Protein 4NRN (pdb70)

Nearest PDB structures (foldseek):
  4nrn-assembly1_A  TM=1.011E+00  e=2.521E-19  Helicobacter pylori 26695
  4lsy-assembly1_A  TM=9.576E-01  e=3.579E-11  Helicobacter pylori 26695
  2otr-assembly1_A  TM=7.765E-01  e=5.286E-13  Helicobacter pylori 26695
  1z8m-assembly1_A  TM=6.538E-01  e=1.340E-09  Helicobacter pylori 26695
  7v5z-assembly1_D  TM=8.270E-01  e=1.450E-04  Staphylococcus aureus subsp. aureus NCTC 8325

Organism: Helicobacter pylori (strain ATCC 700392 / 26695) (NCBI:txid85962)

Secondary structure (DSSP, 8-state):
--EEEE-HHHHHHHHHHHHTT--HHHHHHHHHHHHTTPPPPTTS-EEE-TT-SS-EEEEEEETTEEEEEEEETTTTEEEEEEEE-HHHH-/--EEEE-HHHHHHHHHHHHTT--HHHHHHHHHHHHTT-PPPSSS-EEE-TT-SS-EEEEEEETTEEEEEEEEGGGTEEEEEEEE-HHHH-

Radius of gyration: 16.6 Å; Cα contacts (8 Å, |Δi|>4): 317; chains: 2; bounding box: 47×44×28 Å

InterPro domains:
  IPR004386 Toxin-antitoxin system, YafQ-like toxin [PF15738] (3-90)
  IPR004386 Toxin-antitoxin system, YafQ-like toxin [PIRSF006156] (1-90)
  IPR004386 Toxin-antitoxin system, YafQ-like toxin [PTHR40588] (1-90)
  IPR004386 Toxin-antitoxin system, YafQ-like toxin [TIGR00053] (1-90)
  IPR007712 Toxin-antitoxin system, RelE/ParE toxin family [TIGR02385] (4-90)
  IPR035093 Toxin-antitoxin system, RelE/ParE toxin domain superfamily [G3DSA:3.30.2310.20] (1-90)
  IPR035093 Toxin-antitoxin system, RelE/ParE toxin domain superfamily [SSF143011] (1-90)

Structure (mmCIF, N/CA/C/O backbone):
data_4NRN
#
_entry.id   4NRN
#
_cell.length_a   36.012
_cell.length_b   47.028
_cell.length_c   52.599
_cell.angle_alpha   90.00
_cell.angle_beta   110.01
_cell.angle_gamma   90.00
#
_symmetry.space_group_name_H-M   'P 1 21 1'
#
loop_
_entity.id
_entity.type
_entity.pdbx_description
1 polymer 'metal-bound toxin'
2 non-polymer 'ZINC ION'
3 water water
#
loop_
_atom_site.group_PDB
_atom_site.id
_atom_site.type_symbol
_atom_site.label_atom_id
_atom_site.label_alt_id
_atom_site.label_comp_id
_atom_site.label_asym_id
_atom_site.label_entity_id
_atom_site.label_seq_id
_atom_site.pdbx_PDB_ins_code
_atom_site.Cartn_x
_atom_site.Cartn_y
_atom_site.Cartn_z
_atom_site.occupancy
_atom_site.B_iso_or_equiv
_atom_site.auth_seq_id
_atom_site.auth_comp_id
_atom_site.auth_asym_id
_atom_site.auth_atom_id
_atom_site.pdbx_PDB_model_num
ATOM 1 N N . MET A 1 1 ? 5.096 25.896 16.397 1.00 24.07 1 MET A N 1
ATOM 2 C CA . MET A 1 1 ? 5.010 24.522 15.932 1.00 24.36 1 MET A CA 1
ATOM 3 C C . MET A 1 1 ? 4.873 23.597 17.134 1.00 24.56 1 MET A C 1
ATOM 4 O O . MET A 1 1 ? 5.644 23.704 18.090 1.00 26.69 1 MET A O 1
ATOM 9 N N . LEU A 1 2 ? 3.897 22.692 17.093 1.00 18.73 2 LEU A N 1
ATOM 10 C CA . LEU A 1 2 ? 3.709 21.738 18.177 1.00 17.66 2 LEU A CA 1
ATOM 11 C C . LEU A 1 2 ? 4.957 20.881 18.358 1.00 21.21 2 LEU A C 1
ATOM 12 O O .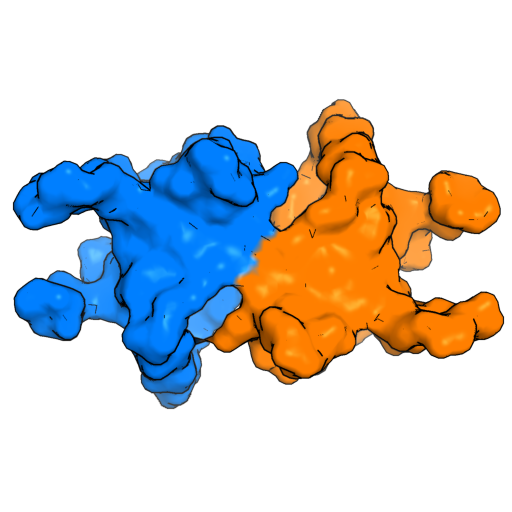 LEU A 1 2 ? 5.591 20.485 17.373 1.00 24.20 2 LEU A O 1
ATOM 17 N N . THR A 1 3 ? 5.318 20.616 19.612 1.00 20.46 3 THR A N 1
ATOM 18 C CA . THR A 1 3 ? 6.356 19.637 19.930 1.00 21.72 3 THR A CA 1
ATOM 19 C C . THR A 1 3 ? 5.909 18.288 19.387 1.00 19.91 3 THR A C 1
ATOM 20 O O . THR A 1 3 ? 4.734 17.942 19.472 1.00 21.26 3 THR A O 1
ATOM 24 N N . ILE A 1 4 ? 6.837 17.550 18.790 1.00 22.19 4 ILE A N 1
ATOM 25 C CA . ILE A 1 4 ? 6.512 16.268 18.176 1.00 22.93 4 ILE A CA 1
ATOM 26 C C . ILE A 1 4 ? 7.150 15.155 18.981 1.00 21.64 4 ILE A C 1
ATOM 27 O O . ILE A 1 4 ? 8.369 15.091 19.101 1.00 31.13 4 ILE A O 1
ATOM 32 N N . GLU A 1 5 ? 6.328 14.285 19.545 1.00 15.53 5 GLU A N 1
ATOM 33 C CA . GLU A 1 5 ? 6.845 13.200 20.362 1.00 23.58 5 GLU A CA 1
ATOM 34 C C . GLU A 1 5 ? 6.269 11.888 19.881 1.00 18.95 5 GLU A C 1
ATOM 35 O O . GLU A 1 5 ? 5.129 11.836 19.432 1.00 22.34 5 GLU A O 1
ATOM 41 N N . THR A 1 6 ? 7.060 10.827 19.973 1.00 15.12 6 THR A N 1
ATOM 42 C CA . THR A 1 6 ? 6.613 9.527 19.513 1.00 16.55 6 THR A CA 1
ATOM 43 C C . THR A 1 6 ? 6.445 8.569 20.681 1.00 23.34 6 THR A C 1
ATOM 44 O O . THR A 1 6 ? 6.989 8.789 21.757 1.00 29.47 6 THR A O 1
ATOM 48 N N . SER A 1 7 ? 5.678 7.508 20.454 1.00 19.67 7 SER A N 1
ATOM 49 C CA . SER A 1 7 ? 5.578 6.394 21.386 1.00 17.09 7 SER A CA 1
ATOM 50 C C . SER A 1 7 ? 6.667 5.364 21.077 1.00 20.88 7 SER A C 1
ATOM 51 O O . SER A 1 7 ? 7.333 5.438 20.029 1.00 17.81 7 SER A O 1
ATOM 54 N N . LYS A 1 8 ? 6.843 4.401 21.979 1.00 17.64 8 LYS A N 1
ATOM 55 C CA . LYS A 1 8 ? 7.776 3.296 21.745 1.00 25.62 8 LYS A CA 1
ATOM 56 C C . LYS A 1 8 ? 7.264 2.347 20.645 1.00 28.40 8 LYS A C 1
ATOM 57 O O . LYS A 1 8 ? 8.065 1.758 19.920 1.00 31.32 8 LYS A O 1
ATOM 63 N N . LYS A 1 9 ? 5.940 2.212 20.518 1.00 27.93 9 LYS A N 1
ATOM 64 C CA . LYS A 1 9 ? 5.347 1.373 19.466 1.00 28.68 9 LYS A CA 1
ATOM 65 C C . LYS A 1 9 ? 5.494 2.032 18.105 1.00 23.82 9 LYS A C 1
ATOM 66 O O . LYS A 1 9 ? 5.786 1.365 17.121 1.00 17.42 9 LYS A O 1
ATOM 72 N N . PHE A 1 10 ? 5.272 3.341 18.049 1.00 19.81 10 PHE A N 1
ATOM 73 C CA . PHE A 1 10 ? 5.467 4.071 16.812 1.00 15.89 10 PHE A CA 1
ATOM 74 C C . PHE A 1 10 ? 6.891 3.904 16.298 1.00 22.77 10 PHE A C 1
ATOM 75 O O . PHE A 1 10 ? 7.110 3.671 15.107 1.00 20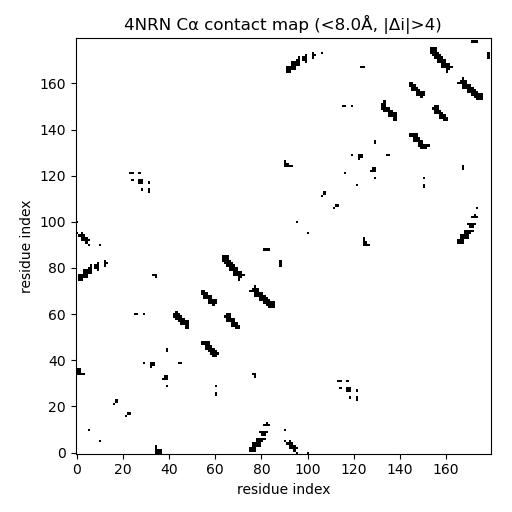.92 10 PHE A O 1
ATOM 83 N N . ASP A 1 11 ? 7.864 4.047 17.192 1.00 24.45 11 ASP A N 1
ATOM 84 C CA . ASP A 1 11 ? 9.261 3.930 16.793 1.00 27.71 11 ASP A CA 1
ATOM 85 C C . ASP A 1 11 ? 9.524 2.562 16.152 1.00 23.21 11 ASP A C 1
ATOM 86 O O . ASP A 1 11 ? 10.179 2.469 15.112 1.00 21.93 11 ASP A O 1
ATOM 91 N N . LYS A 1 12 ? 8.992 1.503 16.750 1.00 21.11 12 LYS A N 1
ATOM 92 C CA . LYS A 1 12 ? 9.154 0.182 16.161 1.00 26.50 12 LYS A CA 1
ATOM 93 C C . LYS A 1 12 ? 8.463 0.086 14.797 1.00 27.34 12 LYS A C 1
ATOM 94 O O . LYS A 1 12 ? 9.043 -0.440 13.849 1.00 26.84 12 LYS A O 1
ATOM 100 N N . ASP A 1 13 ? 7.238 0.600 14.701 1.00 24.47 13 ASP A N 1
ATOM 101 C CA . ASP A 1 13 ? 6.486 0.607 13.437 1.00 26.76 13 ASP A CA 1
ATOM 102 C C . ASP A 1 13 ? 7.306 1.205 12.293 1.00 29.99 13 ASP A C 1
ATOM 103 O O . ASP A 1 13 ? 7.350 0.667 11.186 1.00 24.89 13 ASP A O 1
ATOM 108 N N . LEU A 1 14 ? 7.939 2.339 12.571 1.00 32.96 14 LEU A N 1
ATOM 109 C CA . LEU A 1 14 ? 8.678 3.075 11.563 1.00 32.40 14 LEU A CA 1
ATOM 110 C C . LEU A 1 14 ? 9.957 2.346 11.164 1.00 40.41 14 LEU A C 1
ATOM 111 O O . LEU A 1 14 ? 10.214 2.149 9.972 1.00 44.92 14 LEU A O 1
ATOM 116 N N . LYS A 1 15 ? 10.749 1.955 12.166 1.00 39.04 15 LYS A N 1
ATOM 117 C CA . LYS A 1 15 ? 11.970 1.168 11.966 1.00 35.22 15 LYS A CA 1
ATOM 118 C C . LYS A 1 15 ? 11.710 0.031 10.984 1.00 29.96 15 LYS A C 1
ATOM 119 O O . LYS A 1 15 ? 12.425 -0.137 9.991 1.00 31.47 15 LYS A O 1
ATOM 125 N N . ILE A 1 16 ? 10.667 -0.736 11.283 1.00 24.32 16 ILE A N 1
ATOM 126 C CA . ILE A 1 16 ? 10.184 -1.813 10.430 1.00 27.36 16 ILE A CA 1
ATOM 127 C C . ILE A 1 16 ? 9.811 -1.319 9.023 1.00 30.24 16 ILE A C 1
ATOM 128 O O . ILE A 1 16 ? 10.242 -1.897 8.020 1.00 31.27 16 ILE A O 1
ATOM 133 N N . LEU A 1 17 ? 9.014 -0.251 8.960 1.00 26.26 17 LEU A N 1
ATOM 134 C CA . LEU A 1 17 ? 8.533 0.298 7.692 1.00 24.11 17 LEU A CA 1
ATOM 135 C C . LEU A 1 17 ? 9.682 0.751 6.809 1.00 26.26 17 LEU A C 1
ATOM 136 O O . LEU A 1 17 ? 9.686 0.510 5.598 1.00 31.56 17 LEU A O 1
ATOM 141 N N . VAL A 1 18 ? 10.652 1.414 7.423 1.00 16.38 18 VAL A N 1
ATOM 142 C CA . VAL A 1 18 ? 11.839 1.852 6.718 1.00 21.49 18 VAL A CA 1
ATOM 143 C C . VAL A 1 18 ? 12.508 0.645 6.061 1.00 25.81 18 VAL A C 1
ATOM 144 O O . VAL A 1 18 ? 12.873 0.690 4.884 1.00 25.29 18 VAL A O 1
ATOM 148 N N . LYS A 1 19 ? 12.633 -0.444 6.816 1.00 25.52 19 LYS A N 1
ATOM 149 C CA . LYS A 1 19 ? 13.239 -1.675 6.307 1.00 21.03 19 LYS A CA 1
ATOM 150 C C . LYS A 1 19 ? 12.533 -2.226 5.070 1.00 21.99 19 LYS A C 1
ATOM 151 O O . LYS A 1 19 ? 13.151 -2.903 4.247 1.00 23.07 19 LYS A O 1
ATOM 157 N N . ASN A 1 20 ? 11.247 -1.922 4.936 1.00 24.92 20 ASN A N 1
ATOM 158 C CA . ASN A 1 20 ? 10.467 -2.365 3.784 1.00 26.81 20 ASN A CA 1
ATOM 159 C C . ASN A 1 20 ? 10.292 -1.293 2.714 1.00 18.93 20 ASN A C 1
ATOM 160 O O . ASN A 1 20 ? 9.441 -1.425 1.839 1.00 26.59 20 ASN A O 1
ATOM 165 N N . GLY A 1 21 ? 11.093 -0.233 2.791 1.00 14.37 21 GLY A N 1
ATOM 166 C CA . GLY A 1 21 ? 11.173 0.742 1.714 1.00 16.46 21 GLY A CA 1
ATOM 167 C C . GLY A 1 21 ? 10.325 1.998 1.822 1.00 21.07 21 GLY A C 1
ATOM 168 O O . GLY A 1 21 ? 10.248 2.774 0.870 1.00 21.19 21 GLY A O 1
ATOM 169 N N . PHE A 1 22 ? 9.704 2.208 2.979 1.00 20.82 22 PHE A N 1
ATOM 170 C CA . PHE A 1 22 ? 8.901 3.402 3.237 1.00 17.94 22 PHE A CA 1
ATOM 171 C C . PHE A 1 22 ? 9.689 4.712 3.039 1.00 24.50 22 PHE A C 1
ATOM 172 O O . PHE A 1 22 ? 10.854 4.820 3.430 1.00 28.32 22 PHE A O 1
ATOM 180 N N . ASP A 1 23 ? 9.058 5.708 2.430 1.00 22.38 23 ASP A N 1
ATOM 181 C CA . ASP A 1 23 ? 9.715 6.999 2.224 1.00 24.62 23 ASP A CA 1
ATOM 182 C C . ASP A 1 23 ? 9.501 7.929 3.419 1.00 23.09 23 ASP A C 1
ATOM 183 O O . ASP A 1 23 ? 8.398 8.419 3.647 1.00 21.30 23 ASP A O 1
ATOM 188 N N . LEU A 1 24 ? 10.554 8.192 4.181 1.00 24.34 24 LEU A N 1
ATOM 189 C CA . LEU A 1 24 ? 10.400 9.018 5.375 1.00 21.53 24 LEU A CA 1
ATOM 190 C C . LEU A 1 24 ? 9.928 10.428 5.027 1.00 20.59 24 LEU A C 1
ATOM 191 O O . LEU A 1 24 ? 9.310 11.114 5.832 1.00 17.30 24 LEU A O 1
ATOM 196 N N . LYS A 1 25 ? 10.208 10.856 3.809 1.00 23.98 25 LYS A N 1
ATOM 197 C CA . LYS A 1 25 ? 9.831 12.192 3.389 1.00 25.62 25 LYS A CA 1
ATOM 198 C C . LYS A 1 25 ? 8.307 12.336 3.333 1.00 27.81 25 LYS A C 1
ATOM 199 O O . LYS A 1 25 ? 7.768 13.441 3.488 1.00 27.98 25 LYS A O 1
ATOM 205 N N . LEU A 1 26 ? 7.617 11.218 3.119 1.00 19.92 26 LEU A N 1
ATOM 206 C CA . LEU A 1 26 ? 6.160 11.213 3.165 1.00 21.23 26 LEU A CA 1
ATOM 207 C C . LEU A 1 26 ? 5.711 11.566 4.575 1.00 18.98 26 LEU A C 1
ATOM 208 O O . LEU A 1 26 ? 4.812 12.377 4.766 1.00 19.85 26 LEU A O 1
ATOM 213 N N . LEU A 1 27 ? 6.363 10.950 5.555 1.00 19.05 27 LEU A N 1
ATOM 214 C CA . LEU A 1 27 ? 6.088 11.193 6.968 1.00 19.36 27 LEU A CA 1
ATOM 215 C C . LEU A 1 27 ? 6.410 12.625 7.399 1.00 20.97 27 LEU A C 1
ATOM 216 O O . LEU A 1 27 ? 5.588 13.269 8.053 1.00 18.35 27 LEU A O 1
ATOM 221 N N . TYR A 1 28 ? 7.605 13.110 7.045 1.00 24.31 28 TYR A N 1
ATOM 222 C CA . TYR A 1 28 ? 8.030 14.463 7.423 1.00 23.22 28 TYR A CA 1
ATOM 223 C C . TYR A 1 28 ? 7.031 15.498 6.944 1.00 15.86 28 TYR A C 1
ATOM 224 O O . TYR A 1 28 ? 6.771 16.477 7.629 1.00 16.03 28 TYR A O 1
ATOM 233 N N . LYS A 1 29 ? 6.501 15.287 5.745 1.00 20.26 29 LYS A N 1
ATOM 234 C CA . LYS A 1 29 ? 5.616 16.252 5.116 1.00 23.89 29 LYS A CA 1
ATOM 235 C C . LYS A 1 29 ? 4.278 16.301 5.846 1.00 21.33 29 LYS A C 1
ATOM 236 O O . LYS A 1 29 ? 3.767 17.379 6.148 1.00 20.34 29 LYS A O 1
ATOM 242 N N . VAL A 1 30 ? 3.726 15.129 6.147 1.00 23.63 30 VAL A N 1
ATOM 243 C CA . VAL A 1 30 ? 2.472 15.037 6.898 1.00 29.53 30 VAL A CA 1
ATOM 244 C C . VAL A 1 30 ? 2.606 15.494 8.361 1.00 20.37 30 VAL A C 1
ATOM 245 O O . VAL A 1 30 ? 1.780 16.264 8.855 1.00 22.26 30 VAL A O 1
ATOM 249 N N . VAL A 1 31 ? 3.634 15.014 9.058 1.00 16.36 31 VAL A N 1
ATOM 250 C CA . VAL A 1 31 ? 3.826 15.383 10.466 1.00 17.24 31 VAL A CA 1
ATOM 251 C C . VAL A 1 31 ? 4.123 16.871 10.627 1.00 21.31 31 VAL A C 1
ATOM 252 O O . VAL A 1 31 ? 3.701 17.495 11.606 1.00 19.95 31 VAL A O 1
ATOM 256 N N . GLY A 1 32 ? 4.852 17.431 9.661 1.00 19.21 32 GLY A N 1
ATOM 257 C CA . GLY A 1 32 ? 5.127 18.855 9.635 1.00 15.51 32 GLY A CA 1
ATOM 258 C C . GLY A 1 32 ? 3.862 19.691 9.656 1.00 17.49 32 GLY A C 1
ATOM 259 O O . GLY A 1 32 ? 3.688 20.529 10.544 1.00 16.66 32 GLY A O 1
ATOM 260 N N . ASN A 1 33 ? 2.979 19.471 8.684 1.00 18.10 33 ASN A N 1
ATOM 261 C CA . ASN A 1 33 ? 1.709 20.198 8.623 1.00 21.31 33 ASN A CA 1
ATOM 262 C C . ASN A 1 33 ? 0.882 20.026 9.878 1.00 26.59 33 ASN A C 1
ATOM 263 O O . ASN A 1 33 ? 0.372 20.998 10.440 1.00 26.68 33 ASN A O 1
ATOM 268 N N . LEU A 1 34 ? 0.735 18.779 10.311 1.00 26.81 34 LEU A N 1
ATOM 269 C CA . LEU A 1 34 ? -0.032 18.504 11.516 1.00 22.47 34 LEU A CA 1
ATOM 270 C C . LEU A 1 34 ? 0.469 19.382 12.675 1.00 27.47 34 LEU A C 1
ATOM 271 O O . LEU A 1 34 ? -0.323 20.070 13.337 1.00 23.33 34 LEU A O 1
ATOM 276 N N . ALA A 1 35 ? 1.785 19.382 12.886 1.00 24.67 35 ALA A N 1
ATOM 277 C CA . ALA A 1 35 ? 2.413 20.117 13.990 1.00 24.98 35 ALA A CA 1
ATOM 278 C C . ALA A 1 35 ? 2.338 21.655 13.889 1.00 19.68 35 ALA A C 1
ATOM 279 O O . ALA A 1 35 ? 2.360 22.338 14.907 1.00 26.06 35 ALA A O 1
ATOM 281 N N . THR A 1 36 ? 2.265 22.197 12.678 1.00 19.53 36 THR A N 1
ATOM 282 C CA . THR A 1 36 ? 2.041 23.633 12.514 1.00 21.46 36 THR A CA 1
ATOM 283 C C . THR A 1 36 ? 0.552 23.885 12.263 1.00 25.18 36 THR A C 1
ATOM 284 O O . THR A 1 36 ? 0.150 24.967 11.826 1.00 22.47 36 THR A O 1
ATOM 288 N N . GLU A 1 37 ? -0.245 22.850 12.533 1.00 26.43 37 GLU A N 1
ATOM 289 C CA . GLU A 1 37 ? -1.712 22.903 12.502 1.00 26.62 37 GLU A CA 1
ATOM 290 C C . GLU A 1 37 ? -2.324 23.468 11.212 1.00 29.96 37 GLU A C 1
ATOM 291 O O . GLU A 1 37 ? -3.282 24.242 11.266 1.00 30.40 37 GLU A O 1
ATOM 297 N N . GLN A 1 38 ? -1.776 23.067 10.062 1.00 21.58 38 GLN A N 1
ATOM 298 C CA . GLN A 1 38 ? -2.327 23.451 8.766 1.00 21.15 38 GLN A CA 1
ATOM 299 C C . GLN A 1 38 ? -3.119 22.300 8.166 1.00 20.62 38 GLN A C 1
ATOM 300 O O . GLN A 1 38 ? -2.868 21.146 8.501 1.00 23.13 38 GLN A O 1
ATOM 306 N N . PRO A 1 39 ? -4.068 22.606 7.262 1.00 23.23 39 PRO A N 1
ATOM 307 C CA . PRO A 1 39 ? -4.862 21.539 6.637 1.00 31.85 39 PRO A CA 1
ATOM 308 C C . PRO A 1 39 ? -4.005 20.642 5.740 1.00 41.80 39 PRO A C 1
ATOM 309 O O . PRO A 1 39 ? -3.084 21.130 5.069 1.00 39.53 39 PRO A O 1
ATOM 313 N N . LEU A 1 40 ? -4.308 19.346 5.730 1.00 44.93 40 LEU A N 1
ATOM 314 C CA . LEU A 1 40 ? -3.562 18.397 4.910 1.00 46.13 40 LEU A CA 1
ATOM 315 C C . LEU A 1 40 ? -4.003 18.427 3.449 1.00 36.93 40 LEU A C 1
ATOM 316 O O . LEU A 1 40 ? -5.130 18.805 3.131 1.00 33.68 40 LEU A O 1
ATOM 321 N N . ALA A 1 41 ? -3.095 18.019 2.571 1.00 36.84 41 ALA A N 1
ATOM 322 C CA . ALA A 1 41 ? -3.401 17.832 1.160 1.00 33.54 41 ALA A CA 1
ATOM 323 C C . ALA A 1 41 ? -4.552 16.833 1.020 1.00 35.00 41 ALA A C 1
ATOM 324 O O . ALA A 1 41 ? -4.680 15.923 1.841 1.00 25.17 41 ALA A O 1
ATOM 326 N N . PRO A 1 42 ? -5.387 16.993 -0.025 1.00 43.12 42 PRO A N 1
ATOM 327 C CA . PRO A 1 42 ? -6.620 16.202 -0.143 1.00 49.80 42 PRO A CA 1
ATOM 328 C C . PRO A 1 42 ? -6.342 14.707 -0.012 1.00 53.48 42 PRO A C 1
ATOM 329 O O . PRO A 1 42 ? -7.156 13.955 0.542 1.00 52.31 42 PRO A O 1
ATOM 333 N N . LYS A 1 43 ? -5.186 14.295 -0.521 1.00 53.35 43 LYS A N 1
ATOM 334 C CA . LYS A 1 43 ? -4.774 12.899 -0.501 1.00 52.88 43 LYS A CA 1
ATOM 335 C C . LYS A 1 43 ? -4.917 12.305 0.895 1.00 44.40 43 LYS A C 1
ATOM 336 O O . LYS A 1 43 ? -5.408 11.186 1.066 1.00 41.31 43 LYS A O 1
ATOM 342 N N . TYR A 1 44 ? -4.503 13.078 1.893 1.00 33.94 44 TYR A N 1
ATOM 343 C CA . TYR A 1 44 ? -4.295 12.545 3.229 1.00 32.74 44 TYR A CA 1
ATOM 344 C C . TYR A 1 44 ? -5.549 12.637 4.090 1.00 31.77 44 TYR A C 1
ATOM 345 O O . TYR A 1 44 ? -5.724 13.586 4.852 1.00 33.54 44 TYR A O 1
ATOM 354 N N . LYS A 1 45 ? -6.416 11.638 3.949 1.00 26.20 45 LYS A N 1
ATOM 355 C CA . LYS A 1 45 ? -7.655 11.573 4.700 1.00 25.80 45 LYS A CA 1
ATOM 356 C C . LYS A 1 45 ? -7.377 11.591 6.207 1.00 28.35 45 LYS A C 1
ATOM 357 O O . LYS A 1 45 ? -6.493 10.883 6.707 1.00 25.76 45 LYS A O 1
ATOM 363 N N . ASP A 1 46 ? -8.127 12.433 6.914 1.00 17.31 46 ASP A N 1
ATOM 364 C CA . ASP A 1 46 ? -7.860 12.727 8.316 1.00 18.08 46 ASP A CA 1
ATOM 365 C C . ASP A 1 46 ? -9.162 12.827 9.091 1.00 20.30 46 ASP A C 1
ATOM 366 O O . ASP A 1 46 ? -10.013 13.667 8.790 1.00 25.66 46 ASP A O 1
ATOM 371 N N . HIS A 1 47 ? -9.323 11.979 10.095 1.00 19.49 47 HIS A N 1
ATOM 372 C CA . HIS A 1 47 ? -10.522 12.031 10.903 1.00 23.15 47 HIS A CA 1
ATOM 373 C C . HIS A 1 47 ? -10.201 11.506 12.294 1.00 23.09 47 HIS A C 1
ATOM 374 O O . HIS A 1 47 ? -9.175 10.868 12.501 1.00 19.74 47 HIS A O 1
ATOM 381 N N . PRO A 1 48 ? -11.077 11.790 13.261 1.00 23.26 48 PRO A N 1
ATOM 382 C CA . PRO A 1 48 ? -10.900 11.207 14.590 1.00 24.67 48 PRO A CA 1
ATOM 383 C C . PRO A 1 48 ? -10.999 9.689 14.546 1.00 28.07 48 PRO A C 1
ATOM 384 O O . PRO A 1 48 ? -11.647 9.127 13.651 1.00 25.78 48 PRO A O 1
ATOM 388 N N . LEU A 1 49 ? -10.346 9.032 15.498 1.00 30.12 49 LEU A N 1
ATOM 389 C CA . LEU A 1 49 ? -10.524 7.601 15.681 1.00 42.10 49 LEU A CA 1
ATOM 390 C C . LEU A 1 49 ? -11.807 7.333 16.455 1.00 51.26 49 LEU A C 1
ATOM 391 O O . LEU A 1 49 ? -11.884 7.623 17.652 1.00 43.44 49 LEU A O 1
ATOM 396 N N . LYS A 1 50 ? -12.820 6.806 15.770 1.00 64.89 50 LYS A N 1
ATOM 397 C CA . LYS A 1 50 ? -14.016 6.336 16.456 1.00 73.04 50 LYS A CA 1
ATOM 398 C C . LYS A 1 50 ? -13.618 5.072 17.198 1.00 74.94 50 LYS A C 1
ATOM 399 O O . LYS A 1 50 ? -13.017 4.167 16.613 1.00 74.86 50 LYS A O 1
ATOM 405 N N . GLY A 1 51 ? -13.930 5.011 18.485 1.00 75.32 51 GLY A N 1
ATOM 406 C CA . GLY A 1 51 ? -13.496 3.892 19.298 1.00 77.66 51 GLY A CA 1
ATOM 407 C C . GLY A 1 51 ? -12.348 4.296 20.199 1.00 79.47 51 GLY A C 1
ATOM 408 O O . GLY A 1 51 ? -12.018 3.598 21.151 1.00 85.83 51 GLY A O 1
ATOM 409 N N . GLY A 1 52 ? -11.726 5.426 19.884 1.00 72.71 52 GLY A N 1
ATOM 410 C CA . GLY A 1 52 ? -10.781 6.044 20.790 1.00 73.95 52 GLY A CA 1
ATOM 411 C C . GLY A 1 52 ? -11.498 7.128 21.575 1.00 84.64 52 GLY A C 1
ATOM 412 O O . GLY A 1 52 ? -11.742 8.213 21.045 1.00 91.51 52 GLY A O 1
ATOM 413 N N . LEU A 1 53 ? -11.852 6.821 22.826 1.00 87.26 53 LEU A N 1
ATOM 414 C CA . LEU A 1 53 ? -12.523 7.769 23.723 1.00 82.07 53 LEU A CA 1
ATOM 415 C C . LEU A 1 53 ? -11.583 8.895 24.166 1.00 86.61 53 LEU A C 1
ATOM 416 O O . LEU A 1 53 ? -11.970 9.805 24.909 1.00 82.07 53 LEU A O 1
ATOM 421 N N . LYS A 1 54 ? -10.337 8.811 23.712 1.00 93.28 54 LYS A N 1
ATOM 422 C CA . LYS A 1 54 ? -9.363 9.881 23.884 1.00 93.37 54 LYS A CA 1
ATOM 423 C C . LYS A 1 54 ? -9.121 10.427 22.479 1.00 82.60 54 LYS A C 1
ATOM 424 O O . LYS A 1 54 ? -9.144 9.660 21.515 1.00 80.77 54 LYS A O 1
ATOM 430 N N . ASP A 1 55 ? -8.914 11.737 22.355 1.00 76.08 55 ASP A N 1
ATOM 431 C CA . ASP A 1 55 ? -8.906 12.382 21.039 1.00 73.34 55 ASP A CA 1
ATOM 432 C C . ASP A 1 55 ? -7.794 11.916 20.089 1.00 62.87 55 ASP A C 1
ATOM 433 O O . ASP A 1 55 ? -6.985 12.714 19.617 1.00 60.01 55 ASP A O 1
ATOM 438 N N . PHE A 1 56 ? -7.779 10.617 19.806 1.00 56.31 56 PHE A N 1
ATOM 439 C CA . PHE A 1 56 ? -6.930 10.055 18.768 1.00 52.51 56 PHE A CA 1
ATOM 440 C C . PHE A 1 56 ? -7.484 10.406 17.388 1.00 44.89 56 PHE A C 1
ATOM 441 O O . PHE A 1 56 ? -8.693 10.367 17.171 1.00 40.58 56 PHE A O 1
ATOM 449 N N . ARG A 1 57 ? -6.591 10.745 16.462 1.00 38.30 57 ARG A N 1
ATOM 450 C CA . ARG A 1 57 ? -6.964 10.952 15.067 1.00 25.75 57 ARG A CA 1
ATOM 451 C C . ARG A 1 57 ? -6.205 10.000 14.160 1.00 22.88 57 ARG A C 1
ATOM 452 O O . ARG A 1 57 ? -5.218 9.374 14.566 1.00 21.44 57 ARG A O 1
ATOM 460 N N . GLU A 1 58 ? -6.672 9.913 12.923 1.00 22.73 58 GLU A N 1
ATOM 461 C CA . GLU A 1 58 ? -6.179 8.934 11.983 1.00 23.31 58 GLU A CA 1
ATOM 462 C C . GLU A 1 58 ? -5.926 9.621 10.652 1.00 24.45 58 GLU A C 1
ATOM 463 O O . GLU A 1 58 ? -6.837 10.194 10.054 1.00 26.50 58 GLU A O 1
ATOM 469 N N . CYS A 1 59 ? -4.681 9.568 10.197 1.00 21.08 59 CYS A N 1
ATOM 470 C CA . CYS A 1 59 ? -4.303 10.176 8.934 1.00 14.71 59 CYS A CA 1
ATOM 471 C C . CYS A 1 59 ? -3.899 9.095 7.949 1.00 20.91 59 CYS A C 1
ATOM 472 O O . CYS A 1 59 ? -3.158 8.176 8.292 1.00 21.24 59 CYS A O 1
ATOM 475 N N . HIS A 1 60 ? -4.397 9.209 6.726 1.00 26.37 60 HIS A N 1
ATOM 476 C CA . HIS A 1 60 ? -4.077 8.253 5.683 1.00 26.90 60 HIS A CA 1
ATOM 477 C C . HIS A 1 60 ? -2.858 8.714 4.881 1.00 27.56 60 HIS A C 1
ATOM 478 O O . HIS A 1 60 ? -2.989 9.525 3.970 1.00 23.35 60 HIS A O 1
ATOM 485 N N . LEU A 1 61 ? -1.675 8.214 5.243 1.00 28.70 61 LEU A N 1
ATOM 486 C CA . LEU A 1 61 ? -0.443 8.513 4.514 1.00 26.36 61 LEU A CA 1
ATOM 487 C C . LEU A 1 61 ? -0.492 7.825 3.153 1.00 29.08 61 LEU A C 1
ATOM 488 O O . LEU A 1 61 ? 0.025 8.324 2.144 1.00 25.21 61 LEU A O 1
ATOM 493 N N . LYS A 1 62 ? -1.109 6.653 3.162 1.00 28.70 62 LYS A N 1
ATOM 494 C CA . LYS A 1 62 ? -1.517 5.951 1.964 1.00 30.89 62 LYS A CA 1
ATOM 495 C C . LYS A 1 62 ? -2.860 5.336 2.345 1.00 33.76 62 LYS A C 1
ATOM 496 O O . LYS A 1 62 ? -3.120 5.127 3.526 1.00 30.14 62 LYS A O 1
ATOM 502 N N . PRO A 1 63 ? -3.732 5.066 1.364 1.00 31.62 63 PRO A N 1
ATOM 503 C CA . PRO A 1 63 ? -5.078 4.601 1.729 1.00 27.18 63 PRO A CA 1
ATOM 504 C C . PRO A 1 63 ? -5.104 3.466 2.766 1.00 30.07 63 PRO A C 1
ATOM 505 O O . PRO A 1 63 ? -6.098 3.346 3.487 1.00 36.33 63 PRO A O 1
ATOM 509 N N . ASP A 1 64 ? -4.044 2.664 2.860 1.00 31.75 64 ASP A N 1
ATOM 510 C CA . ASP A 1 64 ? -3.907 1.731 3.989 1.00 33.63 64 ASP A CA 1
ATOM 511 C C . ASP A 1 64 ? -2.523 1.762 4.680 1.00 26.27 64 ASP A C 1
ATOM 512 O O . ASP A 1 64 ? -1.976 0.722 5.037 1.00 19.29 64 ASP A O 1
ATOM 517 N N . LEU A 1 65 ? -1.971 2.964 4.848 1.00 25.77 65 LEU A N 1
ATOM 518 C CA . LEU A 1 65 ? -0.878 3.213 5.793 1.00 27.02 65 LEU A CA 1
ATOM 519 C C . LEU A 1 65 ? -1.274 4.396 6.670 1.00 28.21 65 LEU A C 1
ATOM 520 O O . LEU A 1 65 ? -1.224 5.551 6.240 1.00 25.69 65 LEU A O 1
ATOM 525 N N . LEU A 1 66 ? -1.664 4.083 7.901 1.00 33.40 66 LEU A N 1
ATOM 526 C CA . LEU A 1 66 ? -2.256 5.040 8.830 1.00 24.87 66 LEU A CA 1
ATOM 527 C C . LEU A 1 66 ? -1.256 5.619 9.835 1.00 23.12 66 LEU A C 1
ATOM 528 O O . LEU A 1 66 ? -0.417 4.905 10.393 1.00 22.58 66 LEU A O 1
ATOM 533 N N . LEU A 1 67 ? -1.349 6.927 10.045 1.00 19.36 67 LEU A N 1
ATOM 534 C CA . LEU A 1 67 ? -0.632 7.599 11.118 1.00 21.38 67 LEU A CA 1
ATOM 535 C C . LEU A 1 67 ? -1.659 7.901 12.193 1.00 17.93 67 LEU A C 1
ATOM 536 O O . LEU A 1 67 ? -2.516 8.771 12.003 1.00 22.41 67 LEU A O 1
ATOM 541 N N . VAL A 1 68 ? -1.598 7.179 13.306 1.00 15.60 68 VAL A N 1
ATOM 542 C CA . VAL A 1 68 ? -2.485 7.477 14.421 1.00 14.99 68 VAL A CA 1
ATOM 543 C C . VAL A 1 68 ? -1.768 8.437 15.352 1.00 21.59 68 VAL A C 1
ATOM 544 O O . VAL A 1 68 ? -0.662 8.158 15.820 1.00 24.28 68 VAL A O 1
ATOM 548 N N . TYR A 1 69 ? -2.383 9.591 15.589 1.00 20.88 69 TYR A N 1
ATOM 549 C CA . TYR A 1 69 ? -1.724 10.637 16.355 1.00 18.87 69 TYR A CA 1
ATOM 550 C C . TYR A 1 69 ? -2.692 11.287 17.300 1.00 22.49 69 TYR A C 1
ATOM 551 O O . TYR A 1 69 ? -3.907 11.123 17.188 1.00 24.78 69 TYR A O 1
ATOM 560 N N . GLN A 1 70 ? -2.137 12.040 18.235 1.00 24.49 70 GLN A N 1
ATOM 561 C CA . GLN A 1 70 ? -2.935 12.685 19.252 1.00 21.20 70 GLN A CA 1
ATOM 562 C C . GLN A 1 70 ? -2.348 14.058 19.446 1.00 21.38 70 GLN A C 1
ATOM 563 O O . GLN A 1 70 ? -1.152 14.190 19.675 1.00 27.83 70 GLN A O 1
ATOM 569 N N . ILE A 1 71 ? -3.169 15.091 19.320 1.00 19.78 71 ILE A N 1
ATOM 570 C CA . ILE A 1 71 ? -2.699 16.417 19.678 1.00 26.31 71 ILE A CA 1
ATOM 571 C C . ILE A 1 71 ? -3.035 16.677 21.129 1.00 24.79 71 ILE A C 1
ATOM 572 O O . ILE A 1 71 ? -4.194 16.553 21.534 1.00 24.01 71 ILE A O 1
ATOM 577 N N . LYS A 1 72 ? -2.012 17.008 21.912 1.00 30.19 72 LYS A N 1
ATOM 578 C CA . LYS A 1 72 ? -2.177 17.387 23.312 1.00 35.54 72 LYS A CA 1
ATOM 579 C C . LYS A 1 72 ? -1.935 18.886 23.454 1.00 35.31 72 LYS A C 1
ATOM 580 O O . LYS A 1 72 ? -0.850 19.304 23.853 1.00 36.75 72 LYS A O 1
ATOM 586 N N . LYS A 1 73 ? -2.944 19.688 23.120 1.00 36.42 73 LYS A N 1
ATOM 587 C CA . LYS A 1 73 ? -2.807 21.145 23.084 1.00 37.91 73 LYS A CA 1
ATOM 588 C C . LYS A 1 73 ? -2.382 21.750 24.419 1.00 43.01 73 LYS A C 1
ATOM 589 O O . LYS A 1 73 ? -1.752 22.808 24.460 1.00 41.93 73 LYS A O 1
ATOM 595 N N . GLN A 1 74 ? -2.728 21.066 25.503 1.00 51.42 74 GLN A N 1
ATOM 596 C CA . GLN A 1 74 ? -2.425 21.517 26.855 1.00 60.92 74 GLN A CA 1
ATOM 597 C 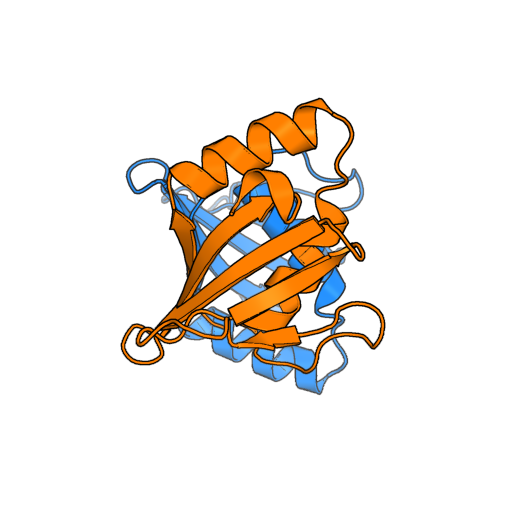C . GLN A 1 74 ? -0.919 21.512 27.115 1.00 71.29 74 GLN A C 1
ATOM 598 O O . GLN A 1 74 ? -0.412 22.294 27.915 1.00 76.22 74 GLN A O 1
ATOM 604 N N . GLU A 1 75 ? -0.206 20.633 26.422 1.00 73.29 75 GLU A N 1
ATOM 605 C CA . GLU A 1 75 ? 1.246 20.572 26.532 1.00 69.82 75 GLU A CA 1
ATOM 606 C C . GLU A 1 75 ? 1.924 21.102 25.264 1.00 54.78 75 GLU A C 1
ATOM 607 O O . GLU A 1 75 ? 3.152 21.153 25.187 1.00 52.01 75 GLU A O 1
ATOM 613 N N . ASN A 1 76 ? 1.118 21.501 24.281 1.00 43.32 76 ASN A N 1
ATOM 614 C CA . ASN A 1 76 ? 1.631 21.957 22.991 1.00 35.71 76 ASN A CA 1
ATOM 615 C C . ASN A 1 76 ? 2.325 20.812 22.257 1.00 22.34 76 ASN A C 1
ATOM 616 O O . ASN A 1 76 ? 3.413 20.975 21.715 1.00 18.98 76 ASN A O 1
ATOM 621 N N . THR A 1 77 ? 1.696 19.646 22.246 1.00 20.99 77 THR A N 1
ATOM 622 C CA . THR A 1 77 ? 2.368 18.457 21.740 1.00 25.65 77 THR A CA 1
ATOM 623 C C . THR A 1 77 ? 1.534 17.644 20.752 1.00 27.47 77 THR A C 1
ATOM 624 O O . THR A 1 77 ? 0.361 17.363 20.987 1.00 28.09 77 THR A O 1
ATOM 628 N N . LEU A 1 78 ? 2.166 17.288 19.636 1.00 26.77 78 LEU A N 1
ATOM 629 C CA . LEU A 1 78 ? 1.636 16.310 18.697 1.00 20.47 78 LEU A CA 1
ATOM 630 C C . LEU A 1 78 ? 2.276 14.972 19.030 1.00 16.94 78 LEU A C 1
ATOM 631 O O . LEU A 1 78 ? 3.496 14.831 18.954 1.00 22.35 78 LEU A O 1
ATOM 636 N N . PHE A 1 79 ? 1.456 13.995 19.403 1.00 15.92 79 PHE A N 1
ATOM 637 C CA . PHE A 1 79 ? 1.945 12.686 19.836 1.00 17.87 79 PHE A CA 1
ATOM 638 C C . PHE A 1 79 ? 1.752 11.642 18.728 1.00 21.67 79 PHE A C 1
ATOM 639 O O . PHE A 1 79 ? 0.624 11.355 18.341 1.00 24.34 79 PHE A O 1
ATOM 647 N N . LEU A 1 80 ? 2.842 11.085 18.206 1.00 21.07 80 LEU A N 1
ATOM 648 C CA . LEU A 1 80 ? 2.732 10.047 17.172 1.00 19.54 80 LEU A CA 1
ATOM 649 C C . LEU A 1 80 ? 2.622 8.651 17.799 1.00 17.35 80 LEU A C 1
ATOM 650 O O . LEU A 1 80 ? 3.564 8.156 18.424 1.00 14.35 80 LEU A O 1
ATOM 655 N N . VAL A 1 81 ? 1.460 8.025 17.609 1.00 16.26 81 VAL A N 1
ATOM 656 C CA . VAL A 1 81 ? 1.079 6.834 18.371 1.00 21.37 81 VAL A CA 1
ATOM 657 C C . VAL A 1 81 ? 1.357 5.501 17.660 1.00 22.78 81 VAL A C 1
ATOM 658 O O . VAL A 1 81 ? 1.978 4.610 18.235 1.00 34.99 81 VAL A O 1
ATOM 662 N N . ARG A 1 82 ? 0.888 5.350 16.427 1.00 19.10 82 ARG A N 1
ATOM 663 C CA . ARG A 1 82 ? 1.166 4.136 15.661 1.00 18.59 82 ARG A CA 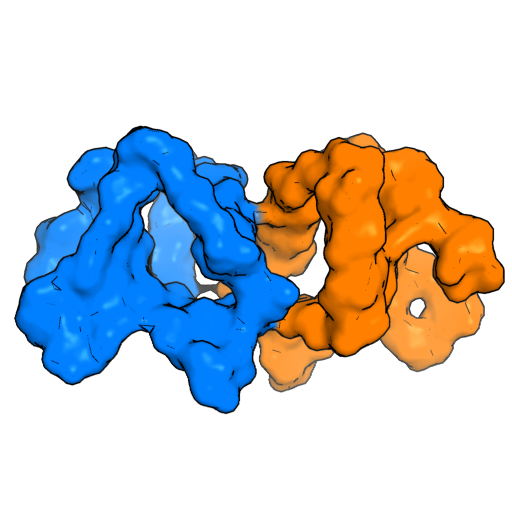1
ATOM 664 C C . ARG A 1 82 ? 1.238 4.461 14.175 1.00 24.43 82 ARG A C 1
ATOM 665 O O . ARG A 1 82 ? 0.693 5.464 13.724 1.00 25.10 82 ARG A O 1
ATOM 673 N N . LEU A 1 83 ? 1.929 3.613 13.421 1.00 25.18 83 LEU A N 1
ATOM 674 C CA . LEU A 1 83 ? 2.105 3.804 11.985 1.00 23.56 83 LEU A CA 1
ATOM 675 C C . LEU A 1 83 ? 2.073 2.434 11.335 1.00 28.24 83 LEU A C 1
ATOM 676 O O . LEU A 1 83 ? 2.982 1.633 11.538 1.00 24.50 83 LEU A O 1
ATOM 681 N N . GLY A 1 84 ? 1.028 2.160 10.564 1.00 33.26 84 GLY A N 1
ATOM 682 C CA . GLY A 1 84 ? 0.847 0.839 9.991 1.00 32.40 84 GLY A CA 1
ATOM 683 C C . GLY A 1 84 ? -0.487 0.673 9.298 1.00 29.89 84 GLY A C 1
ATOM 684 O O . GLY A 1 84 ? -1.236 1.632 9.144 1.00 25.10 84 GLY A O 1
ATOM 685 N N . SER A 1 85 ? -0.787 -0.549 8.869 1.00 33.57 85 SER A N 1
ATOM 686 C CA . SER A 1 85 ? -2.057 -0.819 8.204 1.00 35.00 85 SER A CA 1
ATOM 687 C C . SER A 1 85 ? -3.182 -0.980 9.221 1.00 29.25 85 SER A C 1
ATOM 688 O O . SER A 1 85 ? -2.935 -1.092 10.423 1.00 28.21 85 SER A O 1
ATOM 691 N N . HIS A 1 86 ? -4.420 -0.986 8.737 1.00 34.72 86 HIS A N 1
ATOM 692 C CA . HIS A 1 86 ? -5.558 -1.274 9.600 1.00 38.70 86 HIS A CA 1
ATOM 693 C C . HIS A 1 86 ? -5.338 -2.617 10.287 1.00 49.27 86 HIS A C 1
ATOM 694 O O . HIS A 1 86 ? -5.475 -2.736 11.506 1.00 47.71 86 HIS A O 1
ATOM 701 N N . SER A 1 87 ? 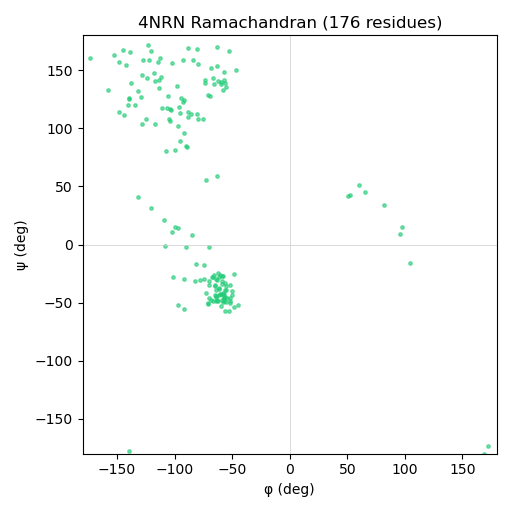-4.983 -3.623 9.493 1.00 57.57 87 SER A N 1
ATOM 702 C CA . SER A 1 87 ? -4.752 -4.969 10.001 1.00 60.37 87 SER A CA 1
ATOM 703 C C . SER A 1 87 ? -3.709 -4.998 11.115 1.00 52.47 87 SER A C 1
ATOM 704 O O . SER A 1 87 ? -3.855 -5.732 12.089 1.00 52.16 87 SER A O 1
ATOM 707 N N . GLU A 1 88 ? -2.663 -4.191 10.975 1.00 49.74 88 GLU A N 1
ATOM 708 C CA . GLU A 1 88 ? -1.575 -4.184 11.949 1.00 49.86 88 GLU A CA 1
ATOM 709 C C . GLU A 1 88 ? -1.877 -3.422 13.235 1.00 45.84 88 GLU A C 1
ATOM 710 O O . GLU A 1 88 ? -1.354 -3.760 14.294 1.00 47.69 88 GLU A O 1
ATOM 716 N N . LEU A 1 89 ? -2.698 -2.387 13.146 1.00 35.35 89 LEU A N 1
ATOM 717 C CA . LEU A 1 89 ? -2.939 -1.549 14.308 1.00 32.86 89 LEU A CA 1
ATOM 718 C C . LEU A 1 89 ? -4.151 -2.025 15.106 1.00 41.06 89 LEU A C 1
ATOM 719 O O . LEU A 1 89 ? -4.214 -1.854 16.325 1.00 43.27 89 LEU A O 1
ATOM 724 N N . PHE A 1 90 ? -5.109 -2.625 14.408 1.00 47.69 90 PHE A N 1
ATOM 725 C CA . PHE A 1 90 ? -6.396 -2.961 15.007 1.00 52.35 90 PHE A CA 1
ATOM 726 C C . PHE A 1 90 ? -6.629 -4.469 15.084 1.00 58.78 90 PHE A C 1
ATOM 727 O O . PHE A 1 90 ? -6.197 -5.225 14.210 1.00 63.23 90 PHE A O 1
ATOM 735 N N . MET B 1 1 ? 12.942 7.832 16.761 1.00 44.23 1 MET B N 1
ATOM 736 C CA . MET B 1 1 ? 13.079 9.192 16.249 1.00 40.33 1 MET B CA 1
ATOM 737 C C . MET B 1 1 ? 13.232 10.170 17.412 1.00 39.04 1 MET B C 1
ATOM 738 O O . MET B 1 1 ? 12.598 9.998 18.457 1.00 37.82 1 MET B O 1
ATOM 743 N N . LEU B 1 2 ? 14.073 11.189 17.241 1.00 31.81 2 LEU B N 1
ATOM 744 C CA . LEU B 1 2 ? 14.244 12.195 18.284 1.00 27.36 2 LEU B CA 1
ATOM 745 C C . LEU B 1 2 ? 12.960 13.002 18.480 1.00 28.76 2 LEU B C 1
ATOM 746 O O . LEU B 1 2 ? 12.297 13.359 17.511 1.00 29.83 2 LEU B O 1
ATOM 751 N N . THR B 1 3 ? 12.610 13.274 19.733 1.00 23.20 3 THR B N 1
ATOM 752 C CA . THR B 1 3 ? 11.566 14.243 20.044 1.00 20.97 3 THR B CA 1
ATOM 753 C C . THR B 1 3 ? 11.966 15.572 19.414 1.00 21.53 3 THR B C 1
ATOM 754 O O . THR B 1 3 ? 13.151 15.916 19.380 1.00 19.51 3 THR B O 1
ATOM 758 N N . ILE B 1 4 ? 10.992 16.302 18.880 1.00 18.37 4 ILE B N 1
ATOM 759 C CA . ILE B 1 4 ? 11.279 17.545 18.165 1.00 21.28 4 ILE B CA 1
ATOM 760 C C . ILE B 1 4 ? 10.645 18.740 18.858 1.00 25.86 4 ILE B C 1
ATOM 761 O O . ILE B 1 4 ? 9.440 18.955 18.762 1.00 27.33 4 ILE B O 1
ATOM 766 N N . GLU B 1 5 ? 11.461 19.513 19.563 1.00 22.18 5 GLU B N 1
ATOM 767 C CA . GLU B 1 5 ? 10.964 20.683 20.263 1.00 29.65 5 GLU B CA 1
ATOM 768 C C . GLU B 1 5 ? 11.548 21.942 19.649 1.00 23.73 5 GLU B C 1
ATOM 769 O O . GLU B 1 5 ? 12.594 21.904 19.007 1.00 22.23 5 GLU B O 1
ATOM 775 N N . THR B 1 6 ? 10.860 23.058 19.845 1.00 20.24 6 THR B N 1
ATOM 776 C CA . THR B 1 6 ? 11.321 24.331 19.329 1.00 18.39 6 THR B CA 1
ATOM 777 C C . THR B 1 6 ? 11.469 25.289 20.494 1.00 18.59 6 THR B C 1
ATOM 778 O O . THR B 1 6 ? 10.874 25.080 21.536 1.00 18.88 6 THR B O 1
ATOM 782 N N . SER B 1 7 ? 12.272 26.329 20.313 1.00 20.03 7 SER B N 1
ATOM 783 C CA . SER B 1 7 ? 12.363 27.401 21.291 1.00 19.37 7 SER B CA 1
ATOM 784 C C . SER B 1 7 ? 11.382 28.508 20.918 1.00 23.24 7 SER B C 1
ATOM 785 O O . SER B 1 7 ? 10.958 28.611 19.765 1.00 22.81 7 SER B O 1
ATOM 788 N N . LYS B 1 8 ? 11.018 29.338 21.890 1.00 23.99 8 LYS B N 1
ATOM 789 C CA . LYS B 1 8 ? 10.089 30.424 21.619 1.00 21.48 8 LYS B CA 1
ATOM 790 C C . LYS B 1 8 ? 10.623 31.322 20.497 1.00 25.72 8 LYS B C 1
ATOM 791 O O . LYS B 1 8 ? 9.867 31.714 19.604 1.00 24.34 8 LYS B O 1
ATOM 797 N N . LYS B 1 9 ? 11.921 31.632 20.541 1.00 22.82 9 LYS B N 1
ATOM 798 C CA . LYS B 1 9 ? 12.547 32.475 19.520 1.00 29.76 9 LYS B CA 1
ATOM 799 C C . LYS B 1 9 ? 12.341 31.857 18.147 1.00 29.01 9 LYS B C 1
ATOM 800 O O . LYS B 1 9 ? 11.967 32.551 17.209 1.00 28.81 9 LYS B O 1
ATOM 806 N N . PHE B 1 10 ? 12.574 30.551 18.043 1.00 20.04 10 PHE B N 1
ATOM 807 C CA . PHE B 1 10 ? 12.410 29.845 16.778 1.00 20.09 10 PHE B CA 1
ATOM 808 C C . PHE B 1 10 ? 10.969 29.923 16.279 1.00 25.54 10 PHE B C 1
ATOM 809 O O . PHE B 1 10 ? 10.716 30.040 15.080 1.00 23.70 10 PHE B O 1
ATOM 817 N N . ASP B 1 11 ? 10.018 29.834 17.198 1.00 29.22 11 ASP B N 1
ATOM 818 C CA . ASP B 1 11 ? 8.626 29.983 16.812 1.00 27.92 11 ASP B CA 1
ATOM 819 C C . ASP B 1 11 ? 8.432 31.369 16.186 1.00 28.84 11 ASP B C 1
ATOM 820 O O . ASP B 1 11 ? 7.771 31.506 15.151 1.00 29.23 11 ASP B O 1
ATOM 825 N N . LYS B 1 12 ? 9.042 32.387 16.789 1.00 29.48 12 LYS B N 1
ATOM 826 C CA . LYS B 1 12 ? 8.972 33.742 16.243 1.00 25.67 12 LYS B CA 1
ATOM 827 C C . LYS B 1 12 ? 9.614 33.825 14.864 1.00 27.53 12 LYS B C 1
ATOM 828 O O . LYS B 1 12 ? 9.037 34.390 13.938 1.00 29.85 12 LYS B O 1
ATOM 834 N N . ASP B 1 13 ? 10.820 33.277 14.753 1.00 29.24 13 ASP B N 1
ATOM 835 C CA . ASP B 1 13 ? 11.554 33.186 13.489 1.00 25.38 13 ASP B CA 1
ATOM 836 C C . ASP B 1 13 ? 10.668 32.640 12.378 1.00 26.76 13 ASP B C 1
ATOM 837 O O . ASP B 1 13 ? 10.521 33.245 11.316 1.00 32.59 13 ASP B O 1
ATOM 842 N N . LEU B 1 14 ? 10.079 31.481 12.643 1.00 21.39 14 LEU B N 1
ATOM 843 C CA . LEU B 1 14 ? 9.302 30.760 11.652 1.00 20.76 14 LEU B CA 1
ATOM 844 C C . LEU B 1 14 ? 8.098 31.563 11.170 1.00 26.32 14 LEU B C 1
ATOM 845 O O . LEU B 1 14 ? 7.759 31.518 9.987 1.00 27.28 14 LEU B O 1
ATOM 850 N N . LYS B 1 15 ? 7.466 32.295 12.090 1.00 25.88 15 LYS B N 1
ATOM 851 C CA . LYS B 1 15 ? 6.246 33.060 11.807 1.00 24.98 15 LYS B CA 1
ATOM 852 C C . LYS B 1 15 ? 6.509 34.183 10.799 1.00 24.54 15 LYS B C 1
ATOM 853 O O . LYS B 1 15 ? 5.730 34.406 9.867 1.00 29.03 15 LYS B O 1
ATOM 859 N N . ILE B 1 16 ? 7.621 34.879 10.996 1.00 22.46 16 ILE B N 1
ATOM 860 C CA . ILE B 1 16 ? 8.063 35.930 10.093 1.00 21.89 16 ILE B CA 1
ATOM 861 C C . ILE B 1 16 ? 8.445 35.351 8.728 1.00 24.01 16 ILE B C 1
ATOM 862 O O . ILE B 1 16 ? 8.011 35.848 7.685 1.00 23.05 16 ILE B O 1
ATOM 867 N N . LEU B 1 17 ? 9.256 34.296 8.747 1.00 27.46 17 LEU B N 1
ATOM 868 C CA . LEU B 1 17 ? 9.642 33.570 7.539 1.00 26.70 17 LEU B CA 1
ATOM 869 C C . LEU B 1 17 ? 8.435 33.134 6.725 1.00 33.02 17 LEU B C 1
ATOM 870 O O . LEU B 1 17 ? 8.317 33.470 5.545 1.00 40.28 17 LEU B O 1
ATOM 875 N N . VAL B 1 18 ? 7.550 32.369 7.355 1.00 26.15 18 VAL B N 1
ATOM 876 C CA . VAL B 1 18 ? 6.388 31.838 6.659 1.00 29.95 18 VAL B CA 1
ATOM 877 C C . VAL B 1 18 ? 5.501 32.974 6.149 1.00 38.99 18 VAL B C 1
ATOM 878 O O . VAL B 1 18 ? 4.816 32.829 5.138 1.00 33.69 18 VAL B O 1
ATOM 882 N N . LYS B 1 19 ? 5.541 34.114 6.835 1.00 54.17 19 LYS B N 1
ATOM 883 C CA . LYS B 1 19 ? 4.806 35.297 6.393 1.00 67.37 19 LYS B CA 1
ATOM 884 C C . LYS B 1 19 ? 5.468 35.960 5.185 1.00 70.08 19 LYS B C 1
ATOM 885 O O . LYS B 1 19 ? 4.835 36.746 4.481 1.00 71.87 19 LYS B O 1
ATOM 891 N N . ASN B 1 20 ? 6.736 35.640 4.946 1.00 68.77 20 ASN B N 1
ATOM 892 C CA . ASN B 1 20 ? 7.456 36.197 3.801 1.00 67.89 20 ASN B CA 1
ATOM 893 C C . ASN B 1 20 ? 7.740 35.178 2.705 1.00 61.79 20 ASN B C 1
ATOM 894 O O . ASN B 1 20 ? 8.643 35.369 1.892 1.00 64.99 20 ASN B O 1
ATOM 899 N N . GLY B 1 21 ? 6.964 34.098 2.692 1.00 56.30 21 GLY B N 1
ATOM 900 C CA . GLY B 1 21 ? 6.999 33.142 1.598 1.00 53.34 21 GLY B CA 1
ATOM 901 C C . GLY B 1 21 ? 7.840 31.894 1.801 1.00 51.00 21 GLY B C 1
ATOM 902 O O . GLY B 1 21 ? 8.130 31.181 0.842 1.00 57.79 21 GLY B O 1
ATOM 903 N N . PHE B 1 22 ? 8.228 31.614 3.040 1.00 39.36 22 PHE B N 1
ATOM 904 C CA . PHE B 1 22 ? 9.012 30.414 3.330 1.00 31.64 22 PHE B CA 1
ATOM 905 C C . PHE B 1 22 ? 8.183 29.130 3.154 1.00 24.20 22 PHE B C 1
ATOM 906 O O . PHE B 1 22 ? 7.090 28.996 3.699 1.00 22.88 22 PHE B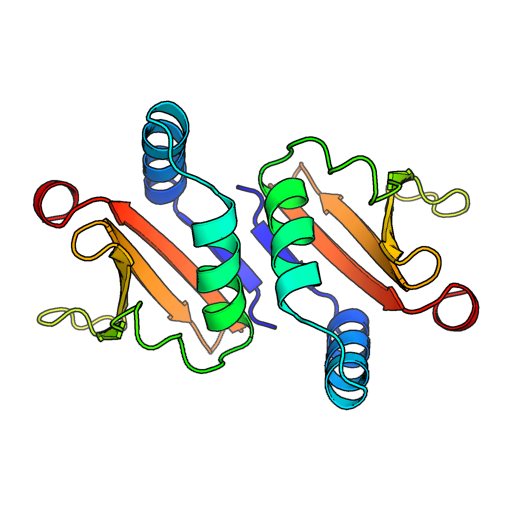 O 1
ATOM 914 N N . ASP B 1 23 ? 8.706 28.194 2.372 1.00 21.67 23 ASP B N 1
ATOM 915 C CA . ASP B 1 23 ? 8.056 26.901 2.186 1.00 18.15 23 ASP B CA 1
ATOM 916 C C . ASP B 1 23 ? 8.377 25.984 3.362 1.00 21.35 23 ASP B C 1
ATOM 917 O O . ASP B 1 23 ? 9.515 25.552 3.536 1.00 21.88 23 ASP B O 1
ATOM 922 N N . LEU B 1 24 ? 7.365 25.671 4.159 1.00 20.52 24 LEU B N 1
ATOM 923 C CA . LEU B 1 24 ? 7.550 24.831 5.336 1.00 12.56 24 LEU B CA 1
ATOM 924 C C . LEU B 1 24 ? 8.078 23.436 4.997 1.00 14.26 24 LEU B C 1
ATOM 925 O O . LEU B 1 24 ? 8.731 22.796 5.810 1.00 15.40 24 LEU B O 1
ATOM 930 N N . LYS B 1 25 ? 7.811 22.971 3.788 1.00 22.57 25 LYS B N 1
ATOM 931 C CA . LYS B 1 25 ? 8.220 21.627 3.402 1.00 31.30 25 LYS B CA 1
ATOM 932 C C . LYS B 1 25 ? 9.743 21.479 3.410 1.00 24.77 25 LYS B C 1
ATOM 933 O O . LYS B 1 25 ? 10.279 20.399 3.678 1.00 20.23 25 LYS B O 1
ATOM 939 N N . LEU B 1 26 ? 10.435 22.577 3.126 1.00 15.80 26 LEU B N 1
ATOM 940 C CA . LEU B 1 26 ? 11.882 22.601 3.226 1.00 17.66 26 LEU B CA 1
ATOM 941 C C . LEU B 1 26 ? 12.299 22.285 4.651 1.00 18.91 26 LEU B C 1
ATOM 942 O O . LEU B 1 26 ? 13.108 21.390 4.876 1.00 22.85 26 LEU B O 1
ATOM 947 N N . LEU B 1 27 ? 11.743 23.029 5.606 1.00 21.98 27 LEU B N 1
ATOM 948 C CA . LEU B 1 27 ? 11.996 22.784 7.029 1.00 24.39 27 LEU B CA 1
ATOM 949 C C . LEU B 1 27 ? 11.685 21.343 7.450 1.00 22.01 27 LEU B C 1
ATOM 950 O O . LEU B 1 27 ? 12.476 20.717 8.152 1.00 21.85 27 LEU B O 1
ATOM 955 N N . TYR B 1 28 ? 10.532 20.831 7.020 1.00 22.80 28 TYR B N 1
ATOM 956 C CA . TYR B 1 28 ? 10.084 19.494 7.406 1.00 20.93 28 TYR B CA 1
ATOM 957 C C . TYR B 1 28 ? 11.076 18.467 6.930 1.00 23.75 28 TYR B C 1
ATOM 958 O O . TYR B 1 28 ? 11.415 17.537 7.659 1.00 31.81 28 TYR B O 1
ATOM 967 N N . LYS B 1 29 ? 11.529 18.640 5.694 1.00 25.24 29 LYS B N 1
ATOM 968 C CA . LYS B 1 29 ? 12.458 17.712 5.074 1.00 29.47 29 LYS B CA 1
ATOM 969 C C . LYS B 1 29 ? 13.798 17.679 5.814 1.00 24.27 29 LYS B C 1
ATOM 970 O O . LYS B 1 29 ? 14.308 16.602 6.123 1.00 22.95 29 LYS B O 1
ATOM 976 N N . VAL B 1 30 ? 14.358 18.852 6.114 1.00 21.27 30 VAL B N 1
ATOM 977 C CA . VAL B 1 30 ? 15.650 18.925 6.809 1.00 21.55 30 VAL B CA 1
ATOM 978 C C . VAL B 1 30 ? 15.558 18.504 8.280 1.00 23.19 30 VAL B C 1
ATOM 979 O O . VAL B 1 30 ? 16.338 17.673 8.747 1.00 21.29 30 VAL B O 1
ATOM 983 N N . VAL B 1 31 ? 14.620 19.095 9.015 1.00 19.74 31 VAL B N 1
ATOM 984 C CA . VAL B 1 31 ? 14.400 18.702 10.405 1.00 21.68 31 VAL B CA 1
ATOM 985 C C . VAL B 1 31 ? 14.064 17.215 10.488 1.00 19.52 31 VAL B C 1
ATOM 986 O O . VAL B 1 31 ? 14.545 16.502 11.372 1.00 20.53 31 VAL B O 1
ATOM 990 N N . GLY B 1 32 ? 13.234 16.759 9.556 1.00 13.90 32 GLY B N 1
ATOM 991 C CA . GLY B 1 32 ? 12.897 15.355 9.445 1.00 24.32 32 GLY B CA 1
ATOM 992 C C . GLY B 1 32 ? 14.111 14.447 9.432 1.00 23.35 32 GLY B C 1
ATOM 993 O O . GLY B 1 32 ? 14.104 13.387 10.052 1.00 34.14 32 GLY B O 1
ATOM 994 N N . ASN B 1 33 ? 15.160 14.858 8.736 1.00 21.46 33 ASN B N 1
ATOM 995 C CA . ASN B 1 33 ? 16.369 14.038 8.649 1.00 20.21 33 ASN B CA 1
ATOM 996 C C . ASN B 1 33 ? 17.298 14.175 9.838 1.00 19.74 33 ASN B C 1
ATOM 997 O O . ASN B 1 33 ? 17.986 13.227 10.210 1.00 19.35 33 ASN B O 1
ATOM 1002 N N . LEU B 1 34 ? 17.309 15.354 10.443 1.00 18.12 34 LEU B N 1
ATOM 1003 C CA . LEU B 1 34 ? 18.083 15.545 11.656 1.00 21.30 34 LEU B CA 1
ATOM 1004 C C . LEU B 1 34 ? 17.520 14.663 12.775 1.00 26.59 34 LEU B C 1
ATOM 1005 O O . LEU B 1 34 ? 18.268 14.066 13.548 1.00 30.43 34 LEU B O 1
ATOM 1010 N N . ALA B 1 35 ? 16.195 14.566 12.840 1.00 20.10 35 ALA B N 1
ATOM 1011 C CA . ALA B 1 35 ? 15.525 13.840 13.915 1.00 19.20 35 ALA B CA 1
ATOM 1012 C C . ALA B 1 35 ? 15.621 12.317 13.778 1.00 18.82 35 ALA B C 1
ATOM 1013 O O . ALA B 1 35 ? 15.610 11.602 14.771 1.00 26.36 35 ALA B O 1
ATOM 1015 N N . THR B 1 36 ? 15.707 11.823 12.548 1.00 22.11 36 THR B N 1
ATOM 1016 C CA . THR B 1 36 ? 15.909 10.396 12.325 1.00 27.14 36 THR B CA 1
ATOM 1017 C C . THR B 1 36 ? 17.417 10.103 12.257 1.00 31.46 36 THR B C 1
ATOM 1018 O O . THR B 1 36 ? 17.847 8.945 12.129 1.00 23.52 36 THR B O 1
ATOM 1022 N N . GLU B 1 37 ? 18.204 11.176 12.356 1.00 31.09 37 GLU B N 1
ATOM 1023 C CA . GLU B 1 37 ? 19.665 11.104 12.415 1.00 32.73 37 GLU B CA 1
ATOM 1024 C C . GLU B 1 37 ? 20.272 10.443 11.174 1.00 32.18 37 GLU B C 1
ATOM 1025 O O . GLU B 1 37 ? 21.074 9.516 11.281 1.00 29.53 37 GLU B O 1
ATOM 1031 N N . GLN B 1 38 ? 19.876 10.937 10.001 1.00 30.31 38 GLN B N 1
ATOM 1032 C CA . GLN B 1 38 ? 20.406 10.463 8.726 1.00 33.99 38 GLN B CA 1
ATOM 1033 C C . GLN B 1 38 ? 21.122 11.612 8.025 1.00 32.90 38 GLN B C 1
ATOM 1034 O O . GLN B 1 38 ? 20.718 12.764 8.172 1.00 37.31 38 GLN B O 1
ATOM 1040 N N . PRO B 1 39 ? 22.182 11.308 7.253 1.00 31.78 39 PRO B N 1
ATOM 1041 C CA . PRO B 1 39 ? 22.946 12.374 6.588 1.00 32.20 39 PRO B CA 1
ATOM 1042 C C . PRO B 1 39 ? 22.025 13.382 5.907 1.00 35.61 39 PRO B C 1
ATOM 1043 O O . PRO B 1 39 ? 20.928 13.004 5.476 1.00 38.55 39 PRO B O 1
ATOM 1047 N N . LEU B 1 40 ? 22.455 14.638 5.813 1.00 32.44 40 LEU B N 1
ATOM 1048 C CA . LEU B 1 40 ? 21.718 15.629 5.032 1.00 27.37 40 LEU B CA 1
ATOM 1049 C C . LEU B 1 40 ? 22.098 15.550 3.560 1.00 26.65 40 LEU B C 1
ATOM 1050 O O . LEU B 1 40 ? 23.154 15.038 3.206 1.00 25.92 40 LEU B O 1
ATOM 1055 N N . ALA B 1 41 ? 21.223 16.068 2.707 1.00 33.13 41 ALA B N 1
ATOM 1056 C CA . ALA B 1 41 ? 21.540 16.252 1.298 1.00 39.64 41 ALA B CA 1
ATOM 1057 C C . ALA B 1 41 ? 22.853 17.031 1.150 1.00 46.67 41 ALA B C 1
ATOM 1058 O O . ALA B 1 41 ? 23.348 17.599 2.127 1.00 48.18 41 ALA B O 1
ATOM 1060 N N . PRO B 1 42 ? 23.430 17.053 -0.069 1.00 45.77 42 PRO B N 1
ATOM 1061 C CA . PRO B 1 42 ? 24.635 17.866 -0.289 1.00 44.51 42 PRO B CA 1
ATOM 1062 C C . PRO B 1 42 ? 24.342 19.359 -0.120 1.00 36.83 42 PRO B C 1
ATOM 1063 O O . PRO B 1 42 ? 25.176 20.125 0.376 1.00 34.13 42 PRO B O 1
ATOM 1067 N N . LYS B 1 43 ? 23.143 19.753 -0.534 1.00 30.54 43 LYS B N 1
ATOM 1068 C CA . LYS B 1 43 ? 22.710 21.144 -0.507 1.00 34.42 43 LYS B CA 1
ATOM 1069 C C . LYS B 1 43 ? 22.819 21.766 0.885 1.00 31.01 43 LYS B C 1
ATOM 1070 O O . LYS B 1 43 ? 23.132 22.952 1.021 1.00 30.25 43 LYS B O 1
ATOM 1076 N N . TYR B 1 44 ? 22.560 20.961 1.915 1.00 22.93 44 TYR B N 1
ATOM 1077 C CA . TYR B 1 44 ? 22.404 21.478 3.273 1.00 22.37 44 TYR B CA 1
ATOM 1078 C C . TYR B 1 44 ? 23.680 21.285 4.085 1.00 29.19 44 TYR B C 1
ATOM 1079 O O . TYR B 1 44 ? 23.806 20.329 4.855 1.00 34.02 44 TYR B O 1
ATOM 1088 N N . LYS B 1 45 ? 24.626 22.198 3.885 1.00 27.52 45 LYS B N 1
ATOM 1089 C CA . LYS B 1 45 ? 25.874 22.196 4.624 1.00 27.63 45 LYS B CA 1
ATOM 1090 C C . LYS B 1 45 ? 25.571 22.217 6.118 1.00 35.50 45 LYS B C 1
ATOM 1091 O O . LYS B 1 45 ? 24.690 22.954 6.580 1.00 35.20 45 LYS B O 1
ATOM 1097 N N . ASP B 1 46 ? 26.294 21.383 6.858 1.00 31.27 46 ASP B N 1
ATOM 1098 C CA . ASP B 1 46 ? 26.032 21.157 8.273 1.00 28.39 46 ASP B CA 1
ATOM 1099 C C . ASP B 1 46 ? 27.358 21.114 9.018 1.00 28.55 46 ASP B C 1
ATOM 1100 O O . ASP B 1 46 ? 28.336 20.522 8.539 1.00 22.80 46 ASP B O 1
ATOM 1105 N N . HIS B 1 47 ? 27.386 21.737 10.191 1.00 23.68 47 HIS B N 1
ATOM 1106 C CA . HIS B 1 47 ? 28.615 21.850 10.962 1.00 25.33 47 HIS B CA 1
ATOM 1107 C C . HIS B 1 47 ? 28.307 22.466 12.318 1.00 22.62 47 HIS B C 1
ATOM 1108 O O . HIS B 1 47 ? 27.266 23.108 12.500 1.00 20.76 47 HIS B O 1
ATOM 1115 N N . PRO B 1 48 ? 29.219 22.280 13.278 1.00 21.99 48 PRO B N 1
ATOM 1116 C CA . PRO B 1 48 ? 29.037 22.883 14.595 1.00 16.87 48 PRO B CA 1
ATOM 1117 C C . PRO B 1 48 ? 29.158 24.393 14.497 1.00 25.42 48 PRO B C 1
ATOM 1118 O O . PRO B 1 48 ? 29.843 24.902 13.599 1.00 25.57 48 PRO B O 1
ATOM 1122 N N . LEU B 1 49 ? 28.490 25.103 15.402 1.00 26.07 49 LEU B N 1
ATOM 1123 C CA . LEU B 1 49 ? 28.692 26.537 15.524 1.00 30.49 49 LEU B CA 1
ATOM 1124 C C . LEU B 1 49 ? 30.012 26.792 16.225 1.00 38.41 49 LEU B C 1
ATOM 1125 O O . LEU B 1 49 ? 30.138 26.562 17.429 1.00 43.75 49 LEU B O 1
ATOM 1130 N N . LYS B 1 50 ? 31.001 27.256 15.470 1.00 40.35 50 LYS B N 1
ATOM 1131 C CA . LYS B 1 50 ? 32.306 27.532 16.044 1.00 45.59 50 LYS B CA 1
ATOM 1132 C C . LYS B 1 50 ? 32.176 28.619 17.104 1.00 58.51 50 LYS B C 1
ATOM 1133 O O . LYS B 1 50 ? 31.411 29.570 16.933 1.00 66.68 50 LYS B O 1
ATOM 1139 N N . GLY B 1 51 ? 32.910 28.473 18.203 1.00 62.11 51 GLY B N 1
ATOM 1140 C CA . GLY B 1 51 ? 32.907 29.479 19.249 1.00 74.10 51 GLY B CA 1
ATOM 1141 C C . GLY B 1 51 ? 31.729 29.343 20.188 1.00 82.56 51 GLY B C 1
ATOM 1142 O O . GLY B 1 51 ? 31.188 30.333 20.681 1.00 86.86 51 GLY B O 1
ATOM 1143 N N . GLY B 1 52 ? 31.326 28.103 20.422 1.00 87.34 52 GLY B N 1
ATOM 1144 C CA . GLY B 1 52 ? 30.288 27.804 21.385 1.00 93.60 52 GLY B CA 1
ATOM 1145 C C . GLY B 1 52 ? 30.689 26.554 22.136 1.00 99.02 52 GLY B C 1
ATOM 1146 O O . GLY B 1 52 ? 31.000 25.532 21.518 1.00 102.30 52 GLY B O 1
ATOM 1147 N N . LEU B 1 53 ? 30.709 26.636 23.463 1.00 98.41 53 LEU B N 1
ATOM 1148 C CA . LEU B 1 53 ? 31.048 25.479 24.286 1.00 96.27 53 LEU B CA 1
ATOM 1149 C C . LEU B 1 53 ? 29.822 24.597 24.543 1.00 88.65 53 LEU B C 1
ATOM 1150 O O . LEU B 1 53 ? 29.876 23.652 25.333 1.00 84.35 53 LEU B O 1
ATOM 1155 N N . LYS B 1 54 ? 28.723 24.918 23.862 1.00 83.94 54 LYS B N 1
ATOM 1156 C CA . LYS B 1 54 ? 27.514 24.097 23.880 1.00 75.62 54 LYS B CA 1
ATOM 1157 C C . LYS B 1 54 ? 27.293 23.514 22.480 1.00 54.40 54 LYS B C 1
ATOM 1158 O O . LYS B 1 54 ? 27.543 24.191 21.481 1.00 46.55 54 LYS B O 1
ATOM 1164 N N . ASP B 1 55 ? 26.843 22.261 22.409 1.00 44.36 55 ASP B N 1
ATOM 1165 C CA . ASP B 1 55 ? 26.805 21.542 21.133 1.00 39.17 55 ASP B CA 1
ATOM 1166 C C . ASP B 1 55 ? 25.716 22.009 20.156 1.00 29.08 55 ASP B C 1
ATOM 1167 O O . ASP B 1 55 ? 24.905 21.221 19.674 1.00 26.36 55 ASP B O 1
ATOM 1172 N N . PHE B 1 56 ? 25.736 23.302 19.856 1.00 25.36 56 PHE B N 1
ATOM 1173 C CA . PHE B 1 56 ? 24.945 23.853 18.774 1.00 17.41 56 PHE B CA 1
ATOM 1174 C C . PHE B 1 56 ? 25.526 23.478 17.411 1.00 13.72 56 PHE B C 1
ATOM 1175 O O . PHE B 1 56 ? 26.743 23.456 17.222 1.00 14.25 56 PHE B O 1
ATOM 1183 N N . ARG B 1 57 ? 24.637 23.186 16.468 1.00 16.75 57 ARG B N 1
ATOM 1184 C CA . ARG B 1 57 ? 25.014 22.972 15.078 1.00 20.64 57 ARG B CA 1
ATOM 1185 C C . ARG B 1 57 ? 24.151 23.870 14.204 1.00 20.67 57 ARG B C 1
ATOM 1186 O O . ARG B 1 57 ? 23.085 24.341 14.625 1.00 16.37 57 ARG B O 1
ATOM 1194 N N . GLU B 1 58 ? 24.645 24.134 13.002 1.00 22.88 58 GLU B N 1
ATOM 1195 C CA . GLU B 1 58 ? 23.992 25.029 12.068 1.00 19.27 58 GLU B CA 1
ATOM 1196 C C . GLU B 1 58 ? 23.869 24.316 10.740 1.00 26.02 58 GLU B C 1
ATOM 1197 O O . GLU B 1 58 ? 24.850 23.804 10.208 1.00 28.56 58 GLU B O 1
ATOM 1203 N N . CYS B 1 59 ? 22.655 24.268 10.214 1.00 26.78 59 CYS B N 1
ATOM 1204 C CA . CYS B 1 59 ? 22.401 23.628 8.941 1.00 22.66 59 CYS B CA 1
ATOM 1205 C C . CYS B 1 59 ? 21.906 24.703 7.990 1.00 20.33 59 CYS B C 1
ATOM 1206 O O . CYS B 1 59 ? 21.141 25.580 8.390 1.00 20.81 59 CYS B O 1
ATOM 1209 N N . HIS B 1 60 ? 22.344 24.643 6.739 1.00 17.72 60 HIS B N 1
ATOM 1210 C CA . HIS B 1 60 ? 22.001 25.678 5.778 1.00 15.44 60 HIS B CA 1
ATOM 1211 C C . HIS B 1 60 ? 20.783 25.304 4.945 1.00 21.40 60 HIS B C 1
ATOM 1212 O O . HIS B 1 60 ? 20.925 24.697 3.886 1.00 26.35 60 HIS B O 1
ATOM 1219 N N . LEU B 1 61 ? 19.587 25.644 5.427 1.00 16.46 61 LEU B N 1
ATOM 1220 C CA . LEU B 1 61 ? 18.383 25.435 4.630 1.00 22.91 61 LEU B CA 1
ATOM 1221 C C . LEU B 1 61 ? 18.570 26.053 3.246 1.00 24.95 61 LEU B C 1
ATOM 1222 O O . LEU B 1 61 ? 18.298 25.416 2.222 1.00 21.93 61 LEU B O 1
ATOM 1227 N N . LYS B 1 62 ? 19.029 27.301 3.235 1.00 20.73 62 LYS B N 1
ATOM 1228 C CA . LYS B 1 62 ? 19.529 27.938 2.027 1.00 23.65 62 LYS B CA 1
ATOM 1229 C C . LYS B 1 62 ? 20.957 28.389 2.343 1.00 28.29 62 LYS B C 1
ATOM 1230 O O . LYS B 1 62 ? 21.381 28.289 3.489 1.00 20.24 62 LYS B O 1
ATOM 1236 N N . PRO B 1 63 ? 21.718 28.863 1.340 1.00 31.36 63 PRO B N 1
ATOM 1237 C CA . PRO B 1 63 ? 23.088 29.215 1.730 1.00 25.24 63 PRO B CA 1
ATOM 1238 C C . PRO B 1 63 ? 23.114 30.271 2.832 1.00 20.73 63 PRO B C 1
ATOM 1239 O O . PRO B 1 63 ? 24.030 30.256 3.659 1.00 23.71 63 PRO B O 1
ATOM 1243 N N . ASP B 1 64 ? 22.125 31.165 2.852 1.00 22.52 64 ASP B N 1
ATOM 1244 C CA . ASP B 1 64 ? 22.025 32.156 3.926 1.00 31.10 64 ASP B CA 1
ATOM 1245 C C . ASP B 1 64 ? 20.712 32.085 4.731 1.00 30.65 64 ASP B C 1
ATOM 1246 O O . ASP B 1 64 ? 20.220 33.097 5.225 1.00 27.59 64 ASP B O 1
ATOM 1251 N N . LEU B 1 65 ? 20.153 30.885 4.851 1.00 28.95 65 LEU B N 1
ATOM 1252 C CA . LEU B 1 65 ? 19.028 30.639 5.747 1.00 25.92 65 LEU B CA 1
ATOM 1253 C C . LEU B 1 65 ? 19.419 29.495 6.677 1.00 23.32 65 LEU B C 1
ATOM 1254 O O . LEU B 1 65 ? 19.502 28.337 6.257 1.00 20.90 65 LEU B O 1
ATOM 1259 N N . LEU B 1 66 ? 19.665 29.837 7.939 1.00 22.75 66 LEU B N 1
ATOM 1260 C CA . LEU B 1 66 ? 20.291 28.928 8.897 1.00 22.77 66 LEU B CA 1
ATOM 1261 C C . LEU B 1 66 ? 19.320 28.364 9.936 1.00 26.66 66 LEU B C 1
ATOM 1262 O O . LEU B 1 66 ? 18.598 29.106 10.602 1.00 31.32 66 LEU B O 1
ATOM 1267 N N . LEU B 1 67 ? 19.319 27.041 10.066 1.00 22.37 67 LEU B N 1
ATOM 1268 C CA . LEU B 1 67 ? 18.689 26.370 11.188 1.00 19.54 67 LEU B CA 1
ATOM 1269 C C . LEU B 1 67 ? 19.778 26.109 12.223 1.00 20.65 67 LEU B C 1
ATOM 1270 O O . LEU B 1 67 ? 20.705 25.334 11.978 1.00 19.66 67 LEU B O 1
ATOM 1275 N N . VAL B 1 68 ? 19.676 26.776 13.367 1.00 22.31 68 VAL B N 1
ATOM 1276 C CA . VAL B 1 68 ? 20.541 26.497 14.501 1.00 20.06 68 VAL B CA 1
ATOM 1277 C C . VAL B 1 68 ? 19.806 25.524 15.399 1.00 23.09 68 VAL B C 1
ATOM 1278 O O . VAL B 1 68 ? 18.654 25.770 15.767 1.00 23.17 68 VAL B O 1
ATOM 1282 N N . TYR B 1 69 ? 20.452 24.406 15.722 1.00 23.41 69 TYR B N 1
ATOM 1283 C CA . TYR B 1 69 ? 19.820 23.372 16.546 1.00 18.63 69 TYR B CA 1
ATOM 1284 C C . TYR B 1 69 ? 20.785 22.783 17.547 1.00 24.79 69 TYR B C 1
ATOM 1285 O O . TYR B 1 69 ? 21.934 23.202 17.650 1.00 26.42 69 TYR B O 1
ATOM 1294 N N . GLN B 1 70 ? 20.300 21.802 18.292 1.00 24.97 70 GLN B N 1
ATOM 1295 C CA . GLN B 1 70 ? 21.103 21.143 19.300 1.00 18.85 70 GLN B CA 1
ATOM 1296 C C . GLN B 1 70 ? 20.468 19.792 19.529 1.00 25.34 70 GLN B C 1
ATOM 1297 O O . GLN B 1 70 ? 19.251 19.694 19.656 1.00 30.11 70 GLN B O 1
ATOM 1303 N N . ILE B 1 71 ? 21.278 18.744 19.547 1.00 27.55 71 ILE B N 1
ATOM 1304 C CA . ILE B 1 71 ? 20.752 17.423 19.862 1.00 36.74 71 ILE B CA 1
ATOM 1305 C C . ILE B 1 71 ? 21.134 17.017 21.279 1.00 38.83 71 ILE B C 1
ATOM 1306 O O . ILE B 1 71 ? 22.294 16.698 21.556 1.00 41.37 71 ILE B O 1
ATOM 1311 N N . LYS B 1 72 ? 20.151 17.047 22.173 1.00 39.28 72 LYS B N 1
ATOM 1312 C CA . LYS B 1 72 ? 20.349 16.662 23.564 1.00 39.17 72 LYS B CA 1
ATOM 1313 C C . LYS B 1 72 ? 20.102 15.167 23.716 1.00 39.84 72 LYS B C 1
ATOM 1314 O O . LYS B 1 72 ? 19.001 14.758 24.091 1.00 30.38 72 LYS B O 1
ATOM 1320 N N . LYS B 1 73 ? 21.126 14.360 23.422 1.00 45.02 73 LYS B N 1
ATOM 1321 C CA . LYS B 1 73 ? 20.989 12.899 23.387 1.00 43.85 73 LYS B CA 1
ATOM 1322 C C . LYS B 1 73 ? 20.466 12.266 24.676 1.00 41.96 73 LYS B C 1
ATOM 1323 O O . LYS B 1 73 ? 19.755 11.260 24.630 1.00 38.10 73 LYS B O 1
ATOM 1329 N N . GLN B 1 74 ? 20.806 12.856 25.818 1.00 45.62 74 GLN B N 1
ATOM 1330 C CA . GLN B 1 74 ? 20.325 12.353 27.102 1.00 52.53 74 GLN B CA 1
ATOM 1331 C C . GLN B 1 74 ? 18.805 12.465 27.240 1.00 51.11 74 GLN B C 1
ATOM 1332 O O . GLN B 1 74 ? 18.176 11.661 27.919 1.00 56.49 74 GLN B O 1
ATOM 1338 N N . GLU B 1 75 ? 18.215 13.462 26.594 1.00 40.23 75 GLU B N 1
ATOM 1339 C CA . GLU B 1 75 ? 16.765 13.600 26.605 1.00 34.35 75 GLU B CA 1
ATOM 1340 C C . GLU B 1 75 ? 16.150 13.122 25.303 1.00 32.80 75 GLU B C 1
ATOM 1341 O O . GLU B 1 75 ? 14.970 13.354 25.055 1.00 28.86 75 GLU B O 1
ATOM 1347 N N . ASN B 1 76 ? 16.953 12.463 24.472 1.00 36.53 76 ASN B N 1
ATOM 1348 C CA . ASN B 1 76 ? 16.475 11.959 23.192 1.00 39.31 76 ASN B CA 1
ATOM 1349 C C . ASN B 1 76 ? 15.758 13.058 22.412 1.00 37.11 76 ASN B C 1
ATOM 1350 O O . ASN B 1 76 ? 14.703 12.826 21.818 1.00 38.68 76 ASN B O 1
ATOM 1355 N N . THR B 1 77 ? 16.327 14.259 22.430 1.00 28.12 77 THR B N 1
ATOM 1356 C CA . THR B 1 77 ? 15.653 15.418 21.865 1.00 28.55 77 THR B CA 1
ATOM 1357 C C . THR B 1 77 ? 16.494 16.117 20.803 1.00 26.29 77 THR B C 1
ATOM 1358 O O . THR B 1 77 ? 17.714 16.194 20.912 1.00 20.35 77 THR B O 1
ATOM 1362 N N . LEU B 1 78 ? 15.813 16.602 19.769 1.00 28.43 78 LEU B N 1
ATOM 1363 C CA . LEU B 1 78 ? 16.372 17.542 18.805 1.00 25.73 78 LEU B CA 1
ATOM 1364 C C . LEU B 1 78 ? 15.744 18.902 19.100 1.00 19.55 78 LEU B C 1
ATOM 1365 O O . LEU B 1 78 ? 14.528 19.062 19.005 1.00 22.69 78 LEU B O 1
ATOM 1370 N N . PHE B 1 79 ? 16.571 19.874 19.471 1.00 17.11 79 PHE B N 1
ATOM 1371 C CA . PHE B 1 79 ? 16.091 21.196 19.864 1.00 22.36 79 PHE B CA 1
ATOM 1372 C C . PHE B 1 79 ? 16.301 22.233 18.755 1.00 20.39 79 PHE B C 1
ATOM 1373 O O . PHE B 1 79 ? 17.432 22.530 18.391 1.00 19.79 79 PHE B O 1
ATOM 1381 N N . LEU B 1 80 ? 15.214 22.778 18.214 1.00 18.77 80 LEU B N 1
ATOM 1382 C CA . LEU B 1 80 ? 15.320 23.809 17.171 1.00 23.59 80 LEU B CA 1
ATOM 1383 C C . LEU B 1 80 ? 15.472 25.212 17.789 1.00 21.38 80 LEU B C 1
ATOM 1384 O O . LEU B 1 80 ? 14.540 25.736 18.415 1.00 18.38 80 LEU B O 1
ATOM 1389 N N . VAL B 1 81 ? 16.653 25.808 17.609 1.00 19.11 81 VAL B N 1
ATOM 1390 C CA . VAL B 1 81 ? 17.034 27.007 18.357 1.00 26.16 81 VAL B CA 1
ATOM 1391 C C . VAL B 1 81 ? 16.688 28.351 17.670 1.00 23.05 81 VAL B C 1
ATOM 1392 O O . VAL B 1 81 ? 16.001 29.184 18.265 1.00 19.03 81 VAL B O 1
ATOM 1396 N N . ARG B 1 82 ? 17.150 28.561 16.437 1.00 17.50 82 ARG B N 1
ATOM 1397 C CA . ARG B 1 82 ? 16.783 29.759 15.668 1.00 19.26 82 ARG B CA 1
ATOM 1398 C C . ARG B 1 82 ? 16.656 29.408 14.198 1.00 17.04 82 ARG B C 1
ATOM 1399 O O . ARG B 1 82 ? 17.091 28.340 13.779 1.00 15.59 82 ARG B O 1
ATOM 1407 N N . LEU B 1 83 ? 16.076 30.318 13.417 1.00 19.60 83 LEU B N 1
ATOM 1408 C CA . LEU B 1 83 ? 15.948 30.146 11.959 1.00 18.42 83 LEU B CA 1
ATOM 1409 C C . LEU B 1 83 ? 16.008 31.505 11.262 1.00 19.58 83 LEU B C 1
ATOM 1410 O O . LEU B 1 83 ? 15.122 32.343 11.441 1.00 23.13 83 LEU B O 1
ATOM 1415 N N . GLY B 1 84 ? 17.052 31.730 10.474 1.00 21.57 84 GLY B N 1
ATOM 1416 C CA . GLY B 1 84 ? 17.192 32.987 9.759 1.00 27.30 84 GLY B CA 1
ATOM 1417 C C . GLY B 1 84 ? 18.558 33.178 9.133 1.00 31.38 84 GLY B C 1
ATOM 1418 O O . GLY B 1 84 ? 19.425 32.320 9.252 1.00 37.32 84 GLY B O 1
ATOM 1419 N N . SER B 1 85 ? 18.760 34.308 8.463 1.00 26.34 85 SER B N 1
ATOM 1420 C CA . SER B 1 85 ? 20.052 34.600 7.850 1.00 26.27 85 SER B CA 1
ATOM 1421 C C . SER B 1 85 ? 21.145 34.708 8.912 1.00 29.95 85 SER B C 1
ATOM 1422 O O . SER B 1 85 ? 20.862 34.742 10.111 1.00 32.77 85 SER B O 1
ATOM 1425 N N . HIS B 1 86 ? 22.394 34.759 8.460 1.00 37.25 86 HIS B N 1
ATOM 1426 C CA . HIS B 1 86 ? 23.523 35.001 9.345 1.00 40.95 86 HIS B CA 1
ATOM 1427 C C . HIS B 1 86 ? 23.351 36.338 10.048 1.00 38.62 86 HIS B C 1
ATOM 1428 O O . HIS B 1 86 ? 23.512 36.437 11.266 1.00 33.75 86 HIS B O 1
ATOM 1435 N N . SER B 1 87 ? 23.016 37.364 9.272 1.00 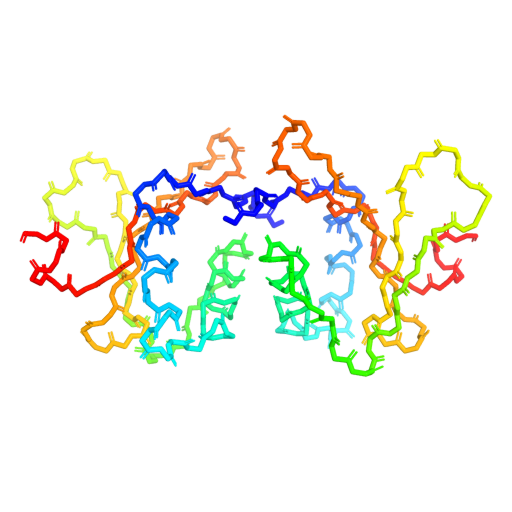40.81 87 SER B N 1
ATOM 1436 C CA . SER B 1 87 ? 22.841 38.714 9.804 1.00 49.19 87 SER B CA 1
ATOM 1437 C C . SER B 1 87 ? 21.763 38.818 10.896 1.00 46.98 87 SER B C 1
ATOM 1438 O O . SER B 1 87 ? 21.898 39.601 11.835 1.00 47.46 87 SER B O 1
ATOM 1441 N N . GLU B 1 88 ? 20.704 38.024 10.781 1.00 45.99 88 GLU B N 1
ATOM 1442 C CA . GLU B 1 88 ? 19.613 38.081 11.752 1.00 50.75 88 GLU B CA 1
ATOM 1443 C C . GLU B 1 88 ? 19.906 37.301 13.031 1.00 52.60 88 GLU B C 1
ATOM 1444 O O . GLU B 1 88 ? 19.235 37.492 14.045 1.00 58.74 88 GLU B O 1
ATOM 1450 N N . LEU B 1 89 ? 20.892 36.416 12.980 1.00 44.49 89 LEU B N 1
ATOM 1451 C CA . LEU B 1 89 ? 21.196 35.575 14.128 1.00 42.91 89 LEU B CA 1
ATOM 1452 C C . LEU B 1 89 ? 22.419 36.093 14.893 1.00 50.30 89 LEU B C 1
ATOM 1453 O O . LEU B 1 89 ? 22.537 35.900 16.106 1.00 44.18 89 LEU B O 1
ATOM 1458 N N . PHE B 1 90 ? 23.318 36.765 14.179 1.00 59.45 90 PHE B N 1
ATOM 1459 C CA . PHE B 1 90 ? 24.609 37.152 14.744 1.00 64.44 90 PHE B CA 1
ATOM 1460 C C . PHE B 1 90 ? 24.856 38.661 14.698 1.00 67.91 90 PHE B C 1
ATOM 1461 O O . PHE B 1 90 ? 24.070 39.419 14.122 1.00 69.81 90 PHE B O 1
#

CATH classification: 3.30.2310.20

B-factor: mean 35.03, std 18.64, range [9.51, 176.37]

Foldseek 3Di:
DFAEEEDPQAVVQVVVVVVVPDDCVLVCVVVVCVLVVHDDDPQWDKDFDDVPPARWMWIPSDVFWIFIWHQDVVRSHIYTYHTGGPVVPD/DFAEEEDPQAVVQVVVCVVVPDDCVLVCVQVVCVLVVHDDDPQWDKDADPPDPARWMWIPSHVFWIFIWHQPVVNSHIYTYHTGGPVVVD

Solvent-accessible surface area: 10694 Å² total; per-residue (Å²): 37,4,18,5,76,21,21,168,138,0,46,127,18,12,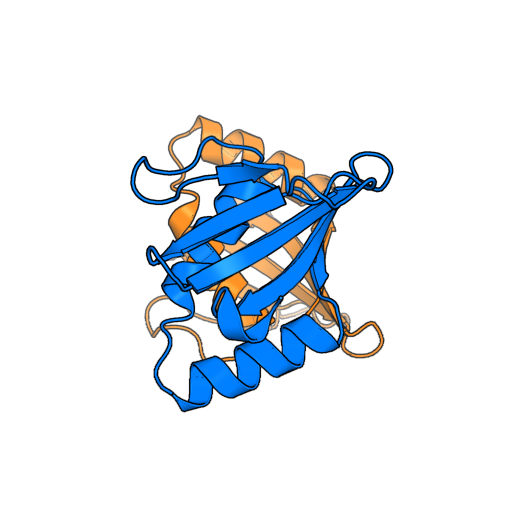145,97,30,64,165,124,64,22,75,20,117,28,2,11,74,1,9,3,24,10,0,33,97,64,126,38,47,135,157,20,142,45,75,78,26,199,74,26,173,138,99,51,78,9,0,24,3,97,114,79,16,0,0,5,3,27,40,73,122,175,108,72,15,0,57,0,21,53,2,1,23,71,98,118,28,135,44,5,22,3,79,17,22,175,139,0,51,140,18,11,133,111,35,58,158,127,69,15,78,21,116,33,1,9,75,1,8,4,24,10,0,31,89,73,126,39,46,137,164,22,137,48,67,78,37,202,85,42,177,147,92,62,82,6,0,19,5,101,114,76,15,0,0,6,3,26,44,86,124,186,99,75,13,0,56,0,20,58,4,0,18,73,98,119,30,140

Sequence (180 aa):
MLTIETSKKFDKDLKILVKNGFDLKLLYKVVGNLATEQPLAPKYKDHPLKGGLKDFRECHLKPDLLLVYQIKKQENTLFLVRLGSHSELFMLTIETSKKFDKDLKILVKNGFDLKLLYKVVGNLATEQPLAPKYKDHPLKGGLKDFRECHLKPDLLLVYQIKKQENTLFLVRLGSHSELF